Protein AF-A0A9Q1F649-F1 (afdb_monomer_lite)

pLDDT: mean 71.2, std 25.04, range [30.16, 98.31]

Radius of gyration: 29.95 Å; chains: 1; bounding box: 72×68×84 Å

Sequence (245 aa):
MPKLLTPGSVQMKHFTERDKLRLLYTLAVNQHPLLLQMFPGTEGWPFPKYYGSCGRMMVWASTRPIRNAYGSTLETRADIAYQLLHITQGLSSNSLRFLLYYTRVTEDMFATYEDGKLFIVDASTIGIIDQLEGVPPEPKREERRDVFSCLSTSCDCPPPCSYVRPSQSFALLCRDLLPKLLTPQGRAGGTSPRRRGPAARGLRRPGADGRERRGRSPPSDGPAETAAAVQPTVRIPLPRMQVWR

Structure (mmCIF, N/CA/C/O backbone):
data_AF-A0A9Q1F649-F1
#
_entry.id   AF-A0A9Q1F649-F1
#
loop_
_atom_site.group_PDB
_atom_site.id
_atom_site.type_symbol
_atom_site.label_atom_id
_atom_site.label_alt_id
_atom_site.label_comp_id
_atom_site.label_asym_id
_atom_site.label_entity_id
_atom_site.label_seq_id
_atom_site.pdbx_PDB_ins_code
_atom_site.Cartn_x
_atom_site.Cartn_y
_atom_site.Cartn_z
_atom_site.occupancy
_atom_site.B_iso_or_equiv
_atom_site.auth_seq_id
_atom_site.auth_comp_id
_atom_site.auth_asym_id
_atom_site.auth_atom_id
_atom_site.pdbx_PDB_model_num
ATOM 1 N N . MET A 1 1 ? 34.143 3.884 -25.242 1.00 33.97 1 MET A N 1
ATOM 2 C CA . MET A 1 1 ? 33.186 4.276 -24.184 1.00 33.97 1 MET A CA 1
ATOM 3 C C . MET A 1 1 ? 32.265 3.091 -23.909 1.00 33.97 1 MET A C 1
ATOM 5 O O . MET A 1 1 ? 31.406 2.823 -24.745 1.00 33.97 1 MET A O 1
ATOM 9 N N . PRO A 1 2 ? 32.469 2.312 -22.835 1.00 33.22 2 PRO A N 1
ATOM 10 C CA . PRO A 1 2 ? 31.531 1.255 -22.480 1.00 33.22 2 PRO A CA 1
ATOM 11 C C . PRO A 1 2 ? 30.249 1.898 -21.941 1.00 33.22 2 PRO A C 1
ATOM 13 O O . PRO A 1 2 ? 30.301 2.787 -21.095 1.00 33.22 2 PRO A O 1
ATOM 16 N N . LYS A 1 3 ? 29.097 1.488 -22.481 1.00 37.38 3 LYS A N 1
ATOM 17 C CA . LYS A 1 3 ? 27.783 1.894 -21.972 1.00 37.38 3 LYS A CA 1
ATOM 18 C C . LYS A 1 3 ? 27.678 1.391 -20.533 1.00 37.38 3 LYS A C 1
ATOM 20 O O . LYS A 1 3 ? 27.844 0.194 -20.311 1.00 37.38 3 LYS A O 1
ATOM 25 N N . LEU A 1 4 ? 27.424 2.290 -19.583 1.00 37.22 4 LEU A N 1
ATOM 26 C CA . LEU A 1 4 ? 27.037 1.919 -18.225 1.00 37.22 4 LEU A CA 1
ATOM 27 C C . LEU A 1 4 ? 25.738 1.110 -18.349 1.00 37.22 4 LEU A C 1
ATOM 29 O O . LEU A 1 4 ? 24.684 1.668 -18.652 1.00 37.22 4 LEU A O 1
ATOM 33 N N . LEU A 1 5 ? 25.820 -0.214 -18.228 1.00 37.59 5 LEU A N 1
ATOM 34 C CA . LEU A 1 5 ? 24.626 -1.028 -18.066 1.00 37.59 5 LEU A CA 1
ATOM 35 C C . LEU A 1 5 ? 24.173 -0.844 -16.622 1.00 37.59 5 LEU A C 1
ATOM 37 O O . LEU A 1 5 ? 24.784 -1.398 -15.714 1.00 37.59 5 LEU A O 1
ATOM 41 N N . THR A 1 6 ? 23.112 -0.068 -16.418 1.00 38.84 6 THR A N 1
ATOM 42 C CA . THR A 1 6 ? 22.375 -0.080 -15.150 1.00 38.84 6 THR A CA 1
ATOM 43 C C . THR A 1 6 ? 21.895 -1.511 -14.876 1.00 38.84 6 THR A C 1
ATOM 45 O O . THR A 1 6 ? 21.538 -2.208 -15.836 1.00 38.84 6 THR A O 1
ATOM 48 N N . PRO A 1 7 ? 21.858 -1.996 -13.625 1.00 43.72 7 PRO A N 1
ATOM 49 C CA . PRO A 1 7 ? 21.445 -3.370 -13.318 1.00 43.72 7 PRO A CA 1
ATOM 50 C C . PRO A 1 7 ? 20.077 -3.746 -13.909 1.00 43.72 7 PRO A C 1
ATOM 52 O O . PRO A 1 7 ? 19.904 -4.855 -14.420 1.00 43.72 7 PRO A O 1
ATOM 55 N N . GLY A 1 8 ? 19.151 -2.781 -13.987 1.00 50.31 8 GLY A N 1
ATOM 56 C CA . GLY A 1 8 ? 17.869 -2.947 -14.681 1.00 50.31 8 GLY A CA 1
ATOM 57 C C . GLY A 1 8 ? 18.010 -3.259 -16.180 1.00 50.31 8 GLY A C 1
ATOM 58 O O . GLY A 1 8 ? 17.304 -4.115 -16.710 1.00 50.31 8 GLY A O 1
ATOM 59 N N . SER A 1 9 ? 18.985 -2.658 -16.872 1.00 48.62 9 SER A N 1
ATOM 60 C CA . SER A 1 9 ? 19.258 -2.928 -18.294 1.00 48.62 9 SER A CA 1
ATOM 61 C C . SER A 1 9 ? 19.856 -4.319 -18.553 1.00 48.62 9 SER A C 1
ATOM 63 O O . SER A 1 9 ? 19.733 -4.841 -19.662 1.00 48.62 9 SER A O 1
ATOM 65 N N . VAL A 1 10 ? 20.484 -4.942 -17.547 1.00 50.38 10 VAL A N 1
ATOM 66 C CA . VAL A 1 10 ? 20.983 -6.326 -17.626 1.00 50.38 10 VAL A CA 1
ATOM 67 C C . VAL A 1 10 ? 19.828 -7.317 -17.470 1.00 50.38 10 VAL A C 1
ATOM 69 O O . VAL A 1 10 ? 19.746 -8.261 -18.254 1.00 50.38 10 VAL A O 1
ATOM 72 N N . GLN A 1 11 ? 18.896 -7.069 -16.543 1.00 54.47 11 GLN A N 1
ATOM 73 C CA . GLN A 1 11 ? 17.710 -7.915 -16.342 1.00 54.47 11 GLN A CA 1
ATOM 74 C C . GLN A 1 11 ? 16.711 -7.845 -17.510 1.00 54.47 11 GLN A C 1
ATOM 76 O O . GLN A 1 11 ? 16.120 -8.861 -17.876 1.00 54.47 11 GLN A O 1
ATOM 81 N N . MET A 1 12 ? 16.575 -6.690 -18.172 1.00 59.97 12 MET A N 1
ATOM 82 C CA . MET A 1 12 ? 15.679 -6.536 -19.330 1.00 59.97 12 MET A CA 1
ATOM 83 C C . MET A 1 12 ? 16.142 -7.279 -20.598 1.00 59.97 12 MET A C 1
ATOM 85 O O . MET A 1 12 ? 15.375 -7.370 -21.558 1.00 59.97 12 MET A O 1
ATOM 89 N N . LYS A 1 13 ? 17.366 -7.830 -20.638 1.00 62.44 13 LYS A N 1
ATOM 90 C CA . LYS A 1 13 ? 17.875 -8.579 -21.807 1.00 62.44 13 LYS A CA 1
ATOM 91 C C . LYS A 1 13 ? 17.115 -9.877 -22.071 1.00 62.44 13 LYS A C 1
ATOM 93 O O . LYS A 1 13 ? 17.082 -10.329 -23.210 1.00 62.44 13 LYS A O 1
ATOM 98 N N . HIS A 1 14 ? 16.510 -10.456 -21.036 1.00 73.94 14 HIS A N 1
ATOM 99 C CA . HIS A 1 14 ? 15.748 -11.703 -21.135 1.00 73.94 14 HIS A CA 1
ATOM 100 C C . HIS A 1 14 ? 14.270 -11.486 -21.489 1.00 73.94 14 HIS A C 1
ATOM 102 O O . HIS A 1 14 ? 13.548 -12.453 -21.708 1.00 73.94 14 HIS A O 1
ATOM 108 N N . PHE A 1 15 ? 13.814 -10.233 -21.561 1.00 79.81 15 PHE A N 1
ATOM 109 C CA . PHE A 1 15 ? 12.428 -9.910 -21.880 1.00 79.81 15 PHE A CA 1
ATOM 110 C C . PHE A 1 15 ? 12.228 -9.908 -23.393 1.00 79.81 15 PHE A C 1
ATOM 112 O O . PHE A 1 15 ? 12.968 -9.245 -24.128 1.00 79.81 15 PHE A O 1
ATOM 119 N N . THR A 1 16 ? 11.180 -10.586 -23.865 1.00 88.50 16 THR A N 1
ATOM 120 C CA . THR A 1 16 ? 10.732 -10.399 -25.249 1.00 88.50 16 THR A CA 1
ATOM 121 C C . THR A 1 16 ? 10.183 -8.980 -25.427 1.00 88.50 16 THR A C 1
ATOM 123 O O . THR A 1 16 ? 9.787 -8.333 -24.457 1.00 88.50 16 THR A O 1
ATOM 126 N N . GLU A 1 17 ? 10.092 -8.477 -26.662 1.00 86.31 17 GLU A N 1
ATOM 127 C CA . GLU A 1 17 ? 9.465 -7.167 -26.920 1.00 86.31 17 GLU A CA 1
ATOM 128 C C . GLU A 1 17 ? 8.030 -7.090 -26.376 1.00 86.31 17 GLU A C 1
ATOM 130 O O . GLU A 1 17 ? 7.602 -6.060 -25.859 1.00 86.31 17 GLU A O 1
ATOM 135 N N . ARG A 1 18 ? 7.299 -8.212 -26.397 1.00 86.75 18 ARG A N 1
ATOM 136 C CA . ARG A 1 18 ? 5.967 -8.300 -25.784 1.00 86.75 18 ARG A CA 1
ATOM 137 C C . ARG A 1 18 ? 6.022 -8.131 -24.269 1.00 86.75 18 ARG A C 1
ATOM 139 O O . ARG A 1 18 ? 5.145 -7.479 -23.714 1.00 86.75 18 ARG A O 1
ATOM 146 N N . ASP A 1 19 ? 7.027 -8.688 -23.603 1.00 86.12 19 ASP A N 1
ATOM 147 C CA . ASP A 1 19 ? 7.172 -8.573 -22.148 1.00 86.12 19 ASP A CA 1
ATOM 148 C C . ASP A 1 19 ? 7.604 -7.166 -21.743 1.00 86.12 19 ASP A C 1
ATOM 150 O O . ASP A 1 19 ? 7.086 -6.628 -20.766 1.00 86.12 19 ASP A O 1
ATOM 154 N N . LYS A 1 20 ? 8.468 -6.524 -22.539 1.00 85.94 20 LYS A N 1
ATOM 155 C CA . LYS A 1 20 ? 8.812 -5.106 -22.361 1.00 85.94 20 LYS A CA 1
ATOM 156 C C . LYS A 1 20 ? 7.573 -4.225 -22.494 1.00 85.94 20 LYS A C 1
ATOM 158 O O . LYS A 1 20 ? 7.313 -3.418 -21.612 1.00 85.94 20 LYS A O 1
ATOM 163 N N . LEU A 1 21 ? 6.772 -4.411 -23.546 1.00 86.00 21 LEU A N 1
ATOM 164 C CA . LEU A 1 21 ? 5.532 -3.650 -23.738 1.00 86.00 21 LEU A CA 1
ATOM 165 C C . LEU A 1 21 ? 4.525 -3.879 -22.607 1.00 86.00 21 LEU A C 1
ATOM 167 O O . LEU A 1 21 ? 3.898 -2.925 -22.156 1.00 86.00 21 LEU A O 1
ATOM 171 N N . ARG A 1 22 ? 4.391 -5.118 -22.119 1.00 84.31 22 ARG A N 1
ATOM 172 C CA . ARG A 1 22 ? 3.547 -5.428 -20.955 1.00 84.31 22 ARG A CA 1
ATOM 173 C C . ARG A 1 22 ? 4.034 -4.707 -19.705 1.00 84.31 22 ARG A C 1
ATOM 175 O O . ARG A 1 22 ? 3.226 -4.070 -19.045 1.00 84.31 22 ARG A O 1
ATOM 182 N N . LEU A 1 23 ? 5.335 -4.761 -19.420 1.00 85.44 23 LEU A N 1
ATOM 183 C CA . LEU A 1 23 ? 5.931 -4.077 -18.275 1.00 85.44 23 LEU A CA 1
ATOM 184 C C . LEU A 1 23 ? 5.718 -2.559 -18.354 1.00 85.44 23 LEU A C 1
ATOM 186 O O . LEU A 1 23 ? 5.250 -1.961 -17.390 1.00 85.44 23 LEU A O 1
ATOM 190 N N . LEU A 1 24 ? 6.004 -1.948 -19.508 1.00 84.31 24 LEU A N 1
ATOM 191 C CA . LEU A 1 24 ? 5.813 -0.512 -19.737 1.00 84.31 24 LEU A CA 1
ATOM 192 C C . LEU A 1 24 ? 4.342 -0.108 -19.593 1.00 84.31 24 LEU A C 1
ATOM 194 O O . LEU A 1 24 ? 4.044 0.897 -18.954 1.00 84.31 24 LEU A O 1
ATOM 198 N N . TYR A 1 25 ? 3.421 -0.904 -20.141 1.00 84.50 25 TYR A N 1
ATOM 199 C CA . TYR A 1 25 ? 1.985 -0.681 -19.986 1.00 84.50 25 TYR A CA 1
ATOM 200 C C . TYR A 1 25 ? 1.556 -0.759 -18.519 1.00 84.50 25 TYR A C 1
ATOM 202 O O . TYR A 1 25 ? 0.832 0.113 -18.045 1.00 84.50 25 TYR A O 1
ATOM 210 N N . THR A 1 26 ? 2.017 -1.773 -17.781 1.00 84.88 26 THR A N 1
ATOM 211 C CA . THR A 1 26 ? 1.718 -1.900 -16.353 1.00 84.88 26 THR A CA 1
ATOM 212 C C . THR A 1 26 ? 2.260 -0.704 -15.573 1.00 84.88 26 THR A C 1
ATOM 214 O O . THR A 1 26 ? 1.505 -0.105 -14.819 1.00 84.88 26 THR A O 1
ATOM 217 N N . LEU A 1 27 ? 3.510 -0.290 -15.807 1.00 83.44 27 LEU A N 1
ATOM 218 C CA . LEU A 1 27 ? 4.094 0.901 -15.175 1.00 83.44 27 LEU A CA 1
ATOM 219 C C . LEU A 1 27 ? 3.297 2.179 -15.476 1.00 83.44 27 LEU A C 1
ATOM 221 O O . LEU A 1 27 ? 3.089 2.989 -14.579 1.00 83.44 27 LEU A O 1
ATOM 225 N N . ALA A 1 28 ? 2.832 2.342 -16.716 1.00 80.69 28 ALA A N 1
ATOM 226 C CA . ALA A 1 28 ? 2.060 3.507 -17.141 1.00 80.69 28 ALA A CA 1
ATOM 227 C C . ALA A 1 28 ? 0.651 3.560 -16.529 1.00 80.69 28 ALA A C 1
ATOM 229 O O . ALA A 1 28 ? 0.146 4.639 -16.227 1.00 80.69 28 ALA A O 1
ATOM 230 N N . VAL A 1 29 ? 0.000 2.403 -16.374 1.00 82.00 29 VAL A N 1
ATOM 231 C CA . VAL A 1 29 ? -1.405 2.328 -15.950 1.00 82.00 29 VAL A CA 1
ATOM 232 C C . VAL A 1 29 ? -1.547 2.165 -14.442 1.00 82.00 29 VAL A C 1
ATOM 234 O O . VAL A 1 29 ? -2.362 2.851 -13.831 1.00 82.00 29 VAL A O 1
ATOM 237 N N . ASN A 1 30 ? -0.810 1.229 -13.841 1.00 82.75 30 ASN A N 1
ATOM 238 C CA . ASN A 1 30 ? -0.821 0.993 -12.403 1.00 82.75 30 ASN A CA 1
ATOM 239 C C . ASN A 1 30 ? 0.402 0.164 -11.977 1.00 82.75 30 ASN A C 1
ATOM 241 O O . ASN A 1 30 ? 0.505 -1.022 -12.296 1.00 82.75 30 ASN A O 1
ATOM 245 N N . GLN A 1 31 ? 1.289 0.765 -11.186 1.00 87.44 31 GLN A N 1
ATOM 246 C CA . GLN A 1 31 ? 2.488 0.106 -10.658 1.00 87.44 31 GLN A CA 1
ATOM 247 C C . GLN A 1 31 ? 2.224 -0.902 -9.523 1.00 87.44 31 GLN A C 1
ATOM 249 O O . GLN A 1 31 ? 3.084 -1.728 -9.218 1.00 87.44 31 GLN A O 1
ATOM 254 N N . HIS A 1 32 ? 1.041 -0.877 -8.903 1.00 91.38 32 HIS A N 1
ATOM 255 C CA . HIS A 1 32 ? 0.680 -1.741 -7.776 1.00 91.38 32 HIS A CA 1
ATOM 256 C C . HIS A 1 32 ? 0.962 -3.248 -7.991 1.00 91.38 32 HIS A C 1
ATOM 258 O O . HIS A 1 32 ? 1.618 -3.841 -7.131 1.00 91.38 32 HIS A O 1
ATOM 264 N N . PRO A 1 33 ? 0.557 -3.895 -9.107 1.00 91.38 33 PRO A N 1
ATOM 265 C CA . PRO A 1 33 ? 0.874 -5.305 -9.347 1.00 91.38 33 PRO A CA 1
ATOM 266 C C . PRO A 1 33 ? 2.378 -5.603 -9.417 1.00 91.38 33 PRO A C 1
ATOM 268 O O . PRO A 1 33 ? 2.775 -6.704 -9.048 1.00 91.38 33 PRO A O 1
ATOM 271 N N . LEU A 1 34 ? 3.217 -4.656 -9.852 1.00 90.81 34 LEU A N 1
ATOM 272 C CA . LEU A 1 34 ? 4.671 -4.852 -9.890 1.00 90.81 34 LEU A CA 1
ATOM 273 C C . LEU A 1 34 ? 5.262 -4.831 -8.482 1.00 90.81 34 LEU A C 1
ATOM 275 O O . LEU A 1 34 ? 6.074 -5.690 -8.151 1.00 90.81 34 LEU A O 1
ATOM 279 N N . LEU A 1 35 ? 4.795 -3.920 -7.626 1.00 92.31 35 LEU A N 1
ATOM 280 C CA . LEU A 1 35 ? 5.228 -3.865 -6.228 1.00 92.31 35 LEU A CA 1
ATOM 281 C C . LEU A 1 35 ? 4.901 -5.152 -5.475 1.00 92.31 35 LEU A C 1
ATOM 283 O O . LEU A 1 35 ? 5.756 -5.684 -4.776 1.00 92.31 35 LEU A O 1
ATOM 287 N N . LEU A 1 36 ? 3.698 -5.691 -5.668 1.00 93.69 36 LEU A N 1
ATOM 288 C CA . LEU A 1 36 ? 3.281 -6.941 -5.029 1.00 93.69 36 LEU A CA 1
ATOM 289 C C . LEU A 1 36 ? 4.077 -8.164 -5.513 1.00 93.69 36 LEU A C 1
ATOM 291 O O . LEU A 1 36 ? 4.173 -9.148 -4.783 1.00 93.69 36 LEU A O 1
ATOM 295 N N . GLN A 1 37 ? 4.632 -8.115 -6.728 1.00 91.81 37 GLN A N 1
ATOM 296 C CA . GLN A 1 37 ? 5.507 -9.161 -7.263 1.00 91.81 37 GLN A CA 1
ATOM 297 C C . GLN A 1 37 ? 6.957 -9.011 -6.783 1.00 91.81 37 GLN A C 1
ATOM 299 O O . GLN A 1 37 ? 7.590 -10.012 -6.464 1.00 91.81 37 GLN A O 1
ATOM 304 N N . MET A 1 38 ? 7.479 -7.783 -6.734 1.00 90.88 38 MET A N 1
ATOM 305 C CA . MET A 1 38 ? 8.856 -7.495 -6.311 1.00 90.88 38 MET A CA 1
ATOM 306 C C . MET A 1 38 ? 9.056 -7.625 -4.798 1.00 90.88 38 MET A C 1
ATOM 308 O O . MET A 1 38 ? 10.140 -7.985 -4.350 1.00 90.88 38 MET A O 1
ATOM 312 N N . PHE A 1 39 ? 8.014 -7.326 -4.022 1.00 94.31 39 PHE A N 1
ATOM 313 C CA . PHE A 1 39 ? 8.019 -7.332 -2.562 1.00 94.31 39 PHE A CA 1
ATOM 314 C C . PHE A 1 39 ? 6.906 -8.256 -2.059 1.00 94.31 39 PHE A C 1
ATOM 316 O O . PHE A 1 39 ? 5.868 -7.795 -1.578 1.00 94.31 39 PHE A O 1
ATOM 323 N N . PRO A 1 40 ? 7.049 -9.578 -2.221 1.00 93.75 40 PRO A N 1
ATOM 324 C CA . PRO A 1 40 ? 5.957 -10.495 -1.951 1.00 93.75 40 PRO A CA 1
ATOM 325 C C . PRO A 1 40 ? 5.688 -10.607 -0.447 1.00 93.75 40 PRO A C 1
ATOM 327 O O . PRO A 1 40 ? 6.595 -10.775 0.369 1.00 93.75 40 PRO A O 1
ATOM 330 N N . GLY A 1 41 ? 4.408 -10.600 -0.065 1.00 90.81 41 GLY A N 1
ATOM 331 C CA . GLY A 1 41 ? 4.014 -10.749 1.341 1.00 90.81 41 GLY A CA 1
ATOM 332 C C . GLY A 1 41 ? 4.445 -12.079 1.977 1.00 90.81 41 GLY A C 1
ATOM 333 O O . GLY A 1 41 ? 4.609 -12.167 3.191 1.00 90.81 41 GLY A O 1
ATOM 334 N N . THR A 1 42 ? 4.693 -13.112 1.164 1.00 90.38 42 THR A N 1
ATOM 335 C CA . THR A 1 42 ? 5.251 -14.400 1.614 1.00 90.38 42 THR A CA 1
ATOM 336 C C . THR A 1 42 ? 6.690 -14.295 2.118 1.00 90.38 42 THR A C 1
ATOM 338 O O . THR A 1 42 ? 7.120 -15.165 2.867 1.00 90.38 42 THR A O 1
ATOM 341 N N . GLU A 1 43 ? 7.413 -13.235 1.752 1.00 91.75 43 GLU A N 1
ATOM 342 C CA . GLU A 1 43 ? 8.774 -12.937 2.221 1.00 91.75 43 GLU A CA 1
ATOM 343 C C . GLU A 1 43 ? 8.781 -11.914 3.371 1.00 91.75 43 GLU A C 1
ATOM 345 O O . GLU A 1 43 ? 9.819 -11.364 3.725 1.00 91.75 43 GLU A O 1
ATOM 350 N N . GLY A 1 44 ? 7.617 -11.655 3.976 1.00 91.69 44 GLY A N 1
ATOM 351 C CA . GLY A 1 44 ? 7.487 -10.777 5.141 1.00 91.69 44 GLY A CA 1
ATOM 352 C C . GLY A 1 44 ? 7.177 -9.317 4.814 1.00 91.69 44 GLY A C 1
ATOM 353 O O . GLY A 1 44 ? 7.028 -8.518 5.738 1.00 91.69 44 GLY A O 1
ATOM 354 N N . TRP A 1 45 ? 7.017 -8.959 3.538 1.00 96.25 45 TRP A N 1
ATOM 355 C CA . TRP A 1 45 ? 6.578 -7.618 3.155 1.00 96.25 45 TRP A CA 1
ATOM 356 C C . TRP A 1 45 ? 5.114 -7.354 3.554 1.00 96.25 45 TRP A C 1
ATOM 358 O O . TRP A 1 45 ? 4.293 -8.275 3.569 1.00 96.25 45 TRP A O 1
ATOM 368 N N . PRO A 1 46 ? 4.736 -6.100 3.859 1.00 96.69 46 PRO A N 1
ATOM 369 C CA . PRO A 1 46 ? 3.413 -5.745 4.377 1.00 96.69 46 PRO A CA 1
ATOM 370 C C . PRO A 1 46 ? 2.342 -5.651 3.275 1.00 96.69 46 PRO A C 1
ATOM 372 O O . PRO A 1 46 ? 1.470 -4.786 3.324 1.00 96.69 46 PRO A O 1
ATOM 375 N N . PHE A 1 47 ? 2.385 -6.542 2.285 1.00 97.00 47 PHE A N 1
ATOM 376 C CA . PHE A 1 47 ? 1.430 -6.608 1.178 1.00 97.00 47 PHE A CA 1
ATOM 377 C C . PHE A 1 47 ? 0.597 -7.895 1.248 1.00 97.00 47 PHE A C 1
ATOM 379 O O . PHE A 1 47 ? 1.076 -8.920 1.748 1.00 97.00 47 PHE A O 1
ATOM 386 N N . PRO A 1 48 ? -0.655 -7.885 0.759 1.00 96.00 48 PRO A N 1
ATOM 387 C CA . PRO A 1 48 ? -1.462 -9.090 0.703 1.00 96.00 48 PRO A CA 1
ATOM 388 C C . PRO A 1 48 ? -0.860 -10.115 -0.262 1.00 96.00 48 PRO A C 1
ATOM 390 O O . PRO A 1 48 ? -0.113 -9.778 -1.183 1.00 96.00 48 PRO A O 1
ATOM 393 N N . LYS A 1 49 ? -1.227 -11.391 -0.090 1.00 94.62 49 LYS A N 1
ATOM 394 C CA . LYS A 1 49 ? -0.788 -12.445 -1.009 1.00 94.62 49 LYS A CA 1
ATOM 395 C C . LYS A 1 49 ? -1.351 -12.169 -2.402 1.00 94.62 49 LYS A C 1
ATOM 397 O O . LYS A 1 49 ? -2.567 -12.191 -2.593 1.00 94.62 49 LYS A O 1
ATOM 402 N N . TYR A 1 50 ? -0.463 -11.931 -3.357 1.00 93.81 50 TYR A N 1
ATOM 403 C CA . TYR A 1 50 ? -0.804 -11.675 -4.748 1.00 93.81 50 TYR A CA 1
ATOM 404 C C . TYR A 1 50 ? -0.948 -12.986 -5.525 1.00 93.81 50 TYR A C 1
ATOM 406 O O . TYR A 1 50 ? -0.086 -13.860 -5.436 1.00 93.81 50 TYR A O 1
ATOM 414 N N . TYR A 1 51 ? -2.041 -13.132 -6.275 1.00 94.19 51 TYR A N 1
ATOM 415 C CA . TYR A 1 51 ? -2.328 -14.338 -7.061 1.00 94.19 51 TYR A CA 1
ATOM 416 C C . TYR A 1 51 ? -2.092 -14.150 -8.561 1.00 94.19 51 TYR A C 1
ATOM 418 O O . TYR A 1 51 ? -1.929 -15.137 -9.273 1.00 94.19 51 TYR A O 1
ATOM 426 N N . GLY A 1 52 ? -2.069 -12.908 -9.050 1.00 90.94 52 GLY A N 1
ATOM 427 C CA . GLY A 1 52 ? -1.801 -12.611 -10.455 1.00 90.94 52 GLY A CA 1
ATOM 428 C C . GLY A 1 52 ? -2.621 -11.449 -11.006 1.00 90.94 52 GLY A C 1
ATOM 429 O O . GLY A 1 52 ? -3.418 -10.816 -10.307 1.00 90.94 52 GLY A O 1
ATOM 430 N N . SER A 1 53 ? -2.418 -11.175 -12.294 1.00 88.50 53 SER A N 1
ATOM 431 C CA . SER A 1 53 ? -3.164 -10.172 -13.055 1.00 88.50 53 SER A CA 1
ATOM 432 C C . SER A 1 53 ? -3.426 -10.615 -14.490 1.00 88.50 53 SER A C 1
ATOM 434 O O . SER A 1 53 ? -2.705 -11.433 -15.059 1.00 88.50 53 SER A O 1
ATOM 436 N N . CYS A 1 54 ? -4.479 -10.049 -15.074 1.00 85.62 54 CYS A N 1
ATOM 437 C CA . CYS A 1 54 ? -4.819 -10.152 -16.484 1.00 85.62 54 CYS A CA 1
ATOM 438 C C . CYS A 1 54 ? -5.203 -8.755 -16.991 1.00 85.62 54 CYS A C 1
ATOM 440 O O . CYS A 1 54 ? -6.260 -8.216 -16.651 1.00 85.62 54 CYS A O 1
ATOM 442 N N . GLY A 1 55 ? -4.321 -8.134 -17.778 1.00 82.69 55 GLY A N 1
ATOM 443 C CA . GLY A 1 55 ? -4.493 -6.743 -18.200 1.00 82.69 55 GLY A CA 1
ATOM 444 C C . GLY A 1 55 ? -4.543 -5.798 -16.995 1.00 82.69 55 GLY A C 1
ATOM 445 O O . GLY A 1 55 ? -3.585 -5.717 -16.236 1.00 82.69 55 GLY A O 1
ATOM 446 N N . ARG A 1 56 ? -5.670 -5.097 -16.818 1.00 83.50 56 ARG A N 1
ATOM 447 C CA . ARG A 1 56 ? -5.914 -4.187 -15.678 1.00 83.50 56 ARG A CA 1
ATOM 448 C C . ARG A 1 56 ? -6.561 -4.869 -14.471 1.00 83.50 56 ARG A C 1
ATOM 450 O O . ARG A 1 56 ? -6.697 -4.256 -13.419 1.00 83.50 56 ARG A O 1
ATOM 457 N N . MET A 1 57 ? -6.995 -6.117 -14.626 1.00 88.38 57 MET A N 1
ATOM 458 C CA . MET A 1 57 ? -7.579 -6.885 -13.537 1.00 88.38 57 MET A CA 1
ATOM 459 C C . MET A 1 57 ? -6.468 -7.548 -12.736 1.00 88.38 57 MET A C 1
ATOM 461 O O . MET A 1 57 ? -5.547 -8.129 -13.307 1.00 88.38 57 MET A O 1
ATOM 465 N N . MET A 1 58 ? -6.581 -7.522 -11.415 1.00 90.06 58 MET A N 1
ATOM 466 C CA . MET A 1 58 ? -5.646 -8.201 -10.532 1.00 90.06 58 MET A CA 1
ATOM 467 C C . MET A 1 58 ? -6.359 -8.843 -9.353 1.00 90.06 58 MET A C 1
ATOM 469 O O . MET A 1 58 ? -7.465 -8.443 -8.988 1.00 90.06 58 MET A O 1
ATOM 473 N N . VAL A 1 59 ? -5.734 -9.879 -8.800 1.00 93.31 59 VAL A N 1
ATOM 474 C CA . VAL A 1 59 ? -6.316 -10.716 -7.754 1.00 93.31 59 VAL A CA 1
ATOM 475 C C . VAL A 1 59 ? -5.307 -10.882 -6.627 1.00 93.31 59 VAL A C 1
ATOM 477 O O . VAL A 1 59 ? -4.151 -11.250 -6.845 1.00 93.31 59 VAL A O 1
ATOM 480 N N . TRP A 1 60 ? -5.764 -10.625 -5.408 1.00 94.75 60 TRP A N 1
ATOM 481 C CA . TRP A 1 60 ? -5.007 -10.805 -4.178 1.00 94.75 60 TRP A CA 1
ATOM 482 C C . TRP A 1 60 ? -5.924 -11.349 -3.078 1.00 94.75 60 TRP A C 1
ATOM 484 O O . TRP A 1 60 ? -7.135 -11.492 -3.267 1.00 94.75 60 TRP A O 1
ATOM 494 N N . ALA A 1 61 ? -5.341 -11.730 -1.947 1.00 94.75 61 ALA A N 1
ATOM 495 C CA . ALA A 1 61 ? -6.089 -12.239 -0.805 1.00 94.75 61 ALA A CA 1
ATOM 496 C C . ALA A 1 61 ? -7.105 -11.214 -0.273 1.00 94.75 61 ALA A C 1
ATOM 498 O O . ALA A 1 61 ? -6.831 -10.019 -0.213 1.00 94.75 61 ALA A O 1
ATOM 499 N N . SER A 1 62 ? -8.283 -11.704 0.119 1.00 94.12 62 SER A N 1
ATOM 500 C CA . SER A 1 62 ? -9.385 -10.871 0.610 1.00 94.12 62 SER A CA 1
ATOM 501 C C . SER A 1 62 ? -9.020 -10.166 1.915 1.00 94.12 62 SER A C 1
ATOM 503 O O . SER A 1 62 ? -8.495 -10.799 2.826 1.00 94.12 62 SER A O 1
ATOM 505 N N . THR A 1 63 ? -9.373 -8.888 2.035 1.00 95.75 63 THR A N 1
ATOM 506 C CA . THR A 1 63 ? -9.103 -8.044 3.209 1.00 95.75 63 THR A CA 1
ATOM 507 C C . THR A 1 63 ? -10.323 -7.195 3.585 1.00 95.75 63 THR A C 1
ATOM 509 O O . THR A 1 63 ? -11.321 -7.143 2.858 1.00 95.75 63 THR A O 1
ATOM 512 N N . ARG A 1 64 ? -10.256 -6.519 4.736 1.00 95.62 64 ARG A N 1
ATOM 513 C CA . ARG A 1 64 ? -11.256 -5.562 5.224 1.00 95.62 64 ARG A CA 1
ATOM 514 C C . ARG A 1 64 ? -10.634 -4.162 5.320 1.00 95.62 64 ARG A C 1
ATOM 516 O O . ARG A 1 64 ? -9.674 -4.000 6.067 1.00 95.62 64 ARG A O 1
ATOM 523 N N . PRO A 1 65 ? -11.151 -3.146 4.609 1.00 95.50 65 PRO A N 1
ATOM 524 C CA . PRO A 1 65 ? -10.590 -1.792 4.644 1.00 95.50 65 PRO A CA 1
ATOM 525 C C . PRO A 1 65 ? -10.533 -1.204 6.061 1.00 95.50 65 PRO A C 1
ATOM 527 O O . PRO A 1 65 ? -11.471 -1.402 6.841 1.00 95.50 65 PRO A O 1
ATOM 530 N N . ILE A 1 66 ? -9.494 -0.418 6.379 1.00 95.62 66 ILE A N 1
ATOM 531 C CA . ILE A 1 66 ? -9.317 0.135 7.741 1.00 95.62 66 ILE A CA 1
ATOM 532 C C . ILE A 1 66 ? -10.450 1.055 8.192 1.00 95.62 66 ILE A C 1
ATOM 534 O O . ILE A 1 66 ? -10.696 1.168 9.391 1.00 95.62 66 ILE A O 1
ATOM 538 N N . ARG A 1 67 ? -11.190 1.670 7.261 1.00 93.94 67 ARG A N 1
ATOM 539 C CA . ARG A 1 67 ? -12.368 2.494 7.580 1.00 93.94 67 ARG A CA 1
ATOM 540 C C . ARG A 1 67 ? -13.411 1.734 8.407 1.00 93.94 67 ARG A C 1
ATOM 542 O O . ARG A 1 67 ? -14.107 2.328 9.226 1.00 93.94 67 ARG A O 1
ATOM 549 N N . ASN A 1 68 ? -13.477 0.408 8.254 1.00 92.94 68 ASN A N 1
ATOM 550 C CA . ASN A 1 68 ? -14.376 -0.444 9.032 1.00 92.94 68 ASN A CA 1
ATOM 551 C C . ASN A 1 68 ? -14.004 -0.465 10.527 1.00 92.94 68 ASN A C 1
ATOM 553 O O . ASN A 1 68 ? -14.862 -0.737 11.362 1.00 92.94 68 ASN A O 1
ATOM 557 N N . ALA A 1 69 ? -12.749 -0.161 10.874 1.00 91.94 69 ALA A N 1
ATOM 558 C CA . ALA A 1 69 ? -12.267 -0.116 12.251 1.00 91.94 69 ALA A CA 1
ATOM 559 C C . ALA A 1 69 ? -12.467 1.252 12.928 1.00 91.94 69 ALA A C 1
ATOM 561 O O . ALA A 1 69 ? -12.283 1.373 14.133 1.00 91.94 69 ALA A O 1
ATOM 562 N N . TYR A 1 70 ? -12.887 2.308 12.225 1.00 92.50 70 TYR A N 1
ATOM 563 C CA . TYR A 1 70 ? -13.056 3.626 12.863 1.00 92.50 70 TYR A CA 1
ATOM 564 C C . TYR A 1 70 ? -14.154 3.659 13.933 1.00 92.50 70 TYR A C 1
ATOM 566 O O . TYR A 1 70 ? -14.086 4.467 14.862 1.00 92.50 70 TYR A O 1
ATOM 574 N N . GLY A 1 71 ? -15.137 2.762 13.828 1.00 91.25 71 GLY A N 1
ATOM 575 C CA . GLY A 1 71 ? -16.173 2.545 14.840 1.00 91.25 71 GLY A CA 1
ATOM 576 C C . GLY A 1 71 ? -15.840 1.464 15.876 1.00 91.25 71 GLY A C 1
ATOM 577 O O . GLY A 1 71 ? -16.694 1.160 16.706 1.00 91.25 71 GLY A O 1
ATOM 578 N N . SER A 1 72 ? -14.651 0.850 15.834 1.00 93.50 72 SER A N 1
ATOM 579 C CA . SER A 1 72 ? -14.275 -0.211 16.776 1.00 93.50 72 SER A CA 1
ATOM 580 C C . SER A 1 72 ? -13.788 0.344 18.121 1.00 93.50 72 SER A C 1
ATOM 582 O O . SER A 1 72 ? -13.643 1.557 18.324 1.00 93.50 72 SER A O 1
ATOM 584 N N . THR A 1 73 ? -13.498 -0.560 19.061 1.00 94.62 73 THR A N 1
ATOM 585 C CA . THR A 1 73 ? -12.930 -0.206 20.370 1.00 94.62 73 THR A CA 1
ATOM 586 C C . THR A 1 73 ? -11.628 0.587 20.212 1.00 94.62 73 THR A C 1
ATOM 588 O O . THR A 1 73 ? -10.934 0.490 19.196 1.00 94.62 73 THR A O 1
ATOM 591 N N . LEU A 1 74 ? -11.298 1.407 21.217 1.00 95.00 74 LEU A N 1
ATOM 592 C CA . LEU A 1 74 ? -10.046 2.172 21.219 1.00 95.00 74 LEU A CA 1
ATOM 593 C C . LEU A 1 74 ? -8.824 1.250 21.135 1.00 95.00 74 LEU A C 1
ATOM 595 O O . LEU A 1 74 ? -7.868 1.599 20.462 1.00 95.00 74 LEU A O 1
ATOM 599 N N . GLU A 1 75 ? -8.883 0.081 21.771 1.00 95.31 75 GLU A N 1
ATOM 600 C CA . GLU A 1 75 ? -7.826 -0.931 21.728 1.00 95.31 75 GLU A CA 1
ATOM 601 C C . GLU A 1 75 ? -7.531 -1.381 20.293 1.00 95.31 75 GLU A C 1
ATOM 603 O O . GLU A 1 75 ? -6.402 -1.244 19.836 1.00 95.31 75 GLU A O 1
ATOM 608 N N . THR A 1 76 ? -8.552 -1.792 19.532 1.00 95.75 76 THR A N 1
ATOM 609 C CA . THR A 1 76 ? -8.378 -2.183 18.124 1.00 95.75 76 THR A CA 1
ATOM 610 C C . THR A 1 76 ? -7.867 -1.024 17.265 1.00 95.75 76 THR A C 1
ATOM 612 O O . THR A 1 76 ? -7.005 -1.213 16.410 1.00 95.75 76 THR A O 1
ATOM 615 N N . ARG A 1 77 ? -8.364 0.201 17.489 1.00 96.62 77 ARG A N 1
ATOM 616 C CA . ARG A 1 77 ? -7.899 1.379 16.736 1.00 96.62 77 ARG A CA 1
ATOM 617 C C . ARG A 1 77 ? -6.448 1.739 17.058 1.00 96.62 77 ARG A C 1
ATOM 619 O O . ARG A 1 77 ? -5.707 2.123 16.154 1.00 96.62 77 ARG A O 1
ATOM 626 N N . ALA A 1 78 ? -6.052 1.619 18.323 1.00 96.88 78 ALA A N 1
ATOM 627 C CA . ALA A 1 78 ? -4.688 1.856 18.778 1.00 96.88 78 ALA A CA 1
ATOM 628 C C . ALA A 1 78 ? -3.725 0.787 18.247 1.00 96.88 78 ALA A C 1
ATOM 630 O O . ALA A 1 78 ? -2.626 1.133 17.821 1.00 96.88 78 ALA A O 1
ATOM 631 N N . ASP A 1 79 ? -4.158 -0.473 18.197 1.00 97.69 79 ASP A N 1
ATOM 632 C CA . ASP A 1 79 ? -3.390 -1.561 17.593 1.00 97.69 79 ASP A CA 1
ATOM 633 C C . ASP A 1 79 ? -3.146 -1.319 16.092 1.00 97.69 79 ASP A C 1
ATOM 635 O O . ASP A 1 79 ? -2.003 -1.331 15.639 1.00 97.69 79 ASP A O 1
ATOM 639 N N . ILE A 1 80 ? -4.181 -0.948 15.327 1.00 97.88 80 ILE A N 1
ATOM 640 C CA . ILE A 1 80 ? -4.024 -0.576 13.908 1.00 97.88 80 ILE A CA 1
ATOM 641 C C . ILE A 1 80 ? -3.070 0.616 13.746 1.00 97.88 80 ILE A C 1
ATOM 643 O O . ILE A 1 80 ? -2.217 0.610 12.857 1.00 97.88 80 ILE A O 1
ATOM 647 N N . ALA A 1 81 ? -3.185 1.641 14.597 1.00 97.88 81 ALA A N 1
ATOM 648 C CA . ALA A 1 81 ? -2.282 2.792 14.573 1.00 97.88 81 ALA A CA 1
ATOM 649 C C . ALA A 1 81 ? -0.824 2.389 14.852 1.00 97.88 81 ALA A C 1
ATOM 651 O O . ALA A 1 81 ? 0.090 2.880 14.186 1.00 97.88 81 ALA A O 1
ATOM 652 N N . TYR A 1 82 ? -0.604 1.470 15.792 1.00 98.31 82 TYR A N 1
ATOM 653 C CA . TYR A 1 82 ? 0.714 0.913 16.078 1.00 98.31 82 TYR A CA 1
ATOM 654 C C . TYR A 1 82 ? 1.272 0.138 14.877 1.00 98.31 82 TYR A C 1
ATOM 656 O O . TYR A 1 82 ? 2.401 0.394 14.449 1.00 98.31 82 TYR A O 1
ATOM 664 N N . GLN A 1 83 ? 0.465 -0.738 14.273 1.00 98.31 83 GLN A N 1
ATOM 665 C CA . GLN A 1 83 ? 0.857 -1.490 13.081 1.00 98.31 83 GLN A CA 1
ATOM 666 C C . GLN A 1 83 ? 1.187 -0.564 11.893 1.00 98.31 83 GLN A C 1
ATOM 668 O O . GLN A 1 83 ? 2.187 -0.795 11.214 1.00 98.31 83 GLN A O 1
ATOM 673 N N . LEU A 1 84 ? 0.427 0.521 11.673 1.00 98.12 84 LEU A N 1
ATOM 674 C CA . LEU A 1 84 ? 0.719 1.534 10.641 1.00 98.12 84 LEU A CA 1
ATOM 675 C C . LEU A 1 84 ? 2.119 2.140 10.808 1.00 98.12 84 LEU A C 1
ATOM 677 O O . LEU A 1 84 ? 2.874 2.261 9.837 1.00 98.12 84 LEU A O 1
ATOM 681 N N . LEU A 1 85 ? 2.464 2.526 12.038 1.00 97.81 85 LEU A N 1
ATOM 682 C CA . LEU A 1 85 ? 3.770 3.103 12.357 1.00 97.81 85 LEU A CA 1
ATOM 683 C C . LEU A 1 85 ? 4.890 2.075 12.170 1.00 97.81 85 LEU A C 1
ATOM 685 O O . LEU A 1 85 ? 5.927 2.400 11.592 1.00 97.81 85 LEU A O 1
ATOM 689 N N . HIS A 1 86 ? 4.662 0.833 12.598 1.00 97.69 86 HIS A N 1
ATOM 690 C CA . HIS A 1 86 ? 5.636 -0.247 12.465 1.00 97.69 86 HIS A CA 1
ATOM 691 C C . HIS A 1 86 ? 5.915 -0.605 10.998 1.00 97.69 86 HIS A C 1
ATOM 693 O O . HIS A 1 86 ? 7.074 -0.673 10.588 1.00 97.69 86 HIS A O 1
ATOM 699 N N . ILE A 1 87 ? 4.863 -0.746 10.185 1.00 97.88 87 ILE A N 1
ATOM 700 C CA . ILE A 1 87 ? 4.976 -0.964 8.737 1.00 97.88 87 ILE A CA 1
ATOM 701 C C . ILE A 1 87 ? 5.766 0.175 8.093 1.00 97.88 87 ILE A C 1
ATOM 703 O O . ILE A 1 87 ? 6.707 -0.069 7.345 1.00 97.88 87 ILE A O 1
ATOM 707 N N . THR A 1 88 ? 5.428 1.421 8.426 1.00 97.12 88 THR A N 1
ATOM 708 C CA . THR A 1 88 ? 6.090 2.602 7.853 1.00 97.12 88 THR A CA 1
ATOM 709 C C . THR A 1 88 ? 7.575 2.651 8.191 1.00 97.12 88 THR A C 1
ATOM 711 O O . THR A 1 88 ? 8.391 2.972 7.327 1.00 97.12 88 THR A O 1
ATOM 714 N N . GLN A 1 89 ? 7.943 2.265 9.414 1.00 96.00 89 GLN A N 1
ATOM 715 C CA . GLN A 1 89 ? 9.342 2.113 9.794 1.00 96.00 89 GLN A CA 1
ATOM 716 C C . GLN A 1 89 ? 10.039 1.036 8.948 1.00 96.00 89 GLN A C 1
ATOM 718 O O . GLN A 1 89 ? 11.107 1.307 8.397 1.00 96.00 89 GLN A O 1
ATOM 723 N N . GLY A 1 90 ? 9.431 -0.146 8.793 1.00 95.44 90 GLY A N 1
ATOM 724 C CA . GLY A 1 90 ? 9.988 -1.251 8.000 1.00 95.44 90 GLY A CA 1
ATOM 725 C C . GLY A 1 90 ? 10.153 -0.925 6.510 1.00 95.44 90 GLY A C 1
ATOM 726 O O . GLY A 1 90 ? 11.131 -1.334 5.886 1.00 95.44 90 GLY A O 1
ATOM 727 N N . LEU A 1 91 ? 9.257 -0.114 5.941 1.00 95.44 91 LEU A N 1
ATOM 728 C CA . LEU A 1 91 ? 9.402 0.386 4.570 1.00 95.44 91 LEU A CA 1
ATOM 729 C C . LEU A 1 91 ? 10.628 1.299 4.409 1.00 95.44 91 LEU A C 1
ATOM 731 O O . LEU A 1 91 ? 11.287 1.264 3.371 1.00 95.44 91 LEU A O 1
ATOM 735 N N . SER A 1 92 ? 10.962 2.083 5.438 1.00 92.31 92 SER A N 1
ATOM 736 C CA . SER A 1 92 ? 12.127 2.980 5.423 1.00 92.31 92 SER A CA 1
ATOM 737 C C . SER A 1 92 ? 13.454 2.309 5.787 1.00 92.31 92 SER A C 1
ATOM 739 O O . SER A 1 92 ? 14.517 2.802 5.410 1.00 92.31 92 SER A O 1
ATOM 741 N N . SER A 1 93 ? 13.400 1.207 6.537 1.00 91.12 93 SER A N 1
ATOM 742 C CA . SER A 1 93 ? 14.565 0.494 7.050 1.00 91.12 93 SER A CA 1
ATOM 743 C C . SER A 1 93 ? 14.347 -1.008 6.907 1.00 91.12 93 SER A C 1
ATOM 745 O O . SER A 1 93 ? 13.640 -1.630 7.697 1.00 91.12 93 SER A O 1
ATOM 747 N N . ASN A 1 94 ? 14.964 -1.584 5.877 1.00 91.81 94 ASN A N 1
ATOM 748 C CA . ASN A 1 94 ? 14.918 -3.012 5.578 1.00 91.81 94 ASN A CA 1
ATOM 749 C C . ASN A 1 94 ? 16.300 -3.539 5.175 1.00 91.81 94 ASN A C 1
ATOM 751 O O . ASN A 1 94 ? 17.219 -2.783 4.850 1.00 91.81 94 ASN A O 1
ATOM 755 N N . SER A 1 95 ? 16.438 -4.863 5.193 1.00 90.00 95 SER A N 1
ATOM 756 C CA . SER A 1 95 ? 17.681 -5.568 4.863 1.00 90.00 95 SER A CA 1
ATOM 757 C C . SER A 1 95 ? 18.117 -5.391 3.408 1.00 90.00 95 SER A C 1
ATOM 759 O O . SER A 1 95 ? 19.309 -5.487 3.126 1.00 90.00 95 SER A O 1
ATOM 761 N N . LEU A 1 96 ? 17.176 -5.102 2.502 1.00 88.88 96 LEU A N 1
ATOM 762 C CA . LEU A 1 96 ? 17.436 -4.928 1.073 1.00 88.88 96 LEU A CA 1
ATOM 763 C C . LEU A 1 96 ? 17.877 -3.507 0.700 1.00 88.88 96 LEU A C 1
ATOM 765 O O . LEU A 1 96 ? 18.152 -3.262 -0.468 1.00 88.88 96 LEU A O 1
ATOM 769 N N . ARG A 1 97 ? 17.978 -2.582 1.670 1.00 89.12 97 ARG A N 1
ATOM 770 C CA . ARG A 1 97 ? 18.443 -1.196 1.455 1.00 89.12 97 ARG A CA 1
ATOM 771 C C . ARG A 1 97 ? 17.604 -0.428 0.419 1.00 89.12 97 ARG A C 1
ATOM 773 O O . ARG A 1 97 ? 18.099 0.497 -0.219 1.00 89.12 97 ARG A O 1
ATOM 780 N N . PHE A 1 98 ? 16.322 -0.762 0.290 1.00 90.62 98 PHE A N 1
ATOM 781 C CA . PHE A 1 98 ? 15.365 0.078 -0.427 1.00 90.62 98 PHE A CA 1
ATOM 782 C C . PHE A 1 98 ? 14.694 1.046 0.547 1.00 90.62 98 PHE A C 1
ATOM 784 O O . PHE A 1 98 ? 14.301 0.654 1.641 1.00 90.62 98 PHE A O 1
ATOM 791 N N . LEU A 1 99 ? 14.501 2.299 0.151 1.00 91.19 99 LEU A N 1
ATOM 792 C CA . LEU A 1 99 ? 13.589 3.215 0.831 1.00 91.19 99 LEU A CA 1
ATOM 793 C C . LEU A 1 99 ? 12.248 3.184 0.110 1.00 91.19 99 LEU A C 1
ATOM 795 O O . LEU A 1 99 ? 12.112 3.749 -0.975 1.00 91.19 99 LEU A O 1
ATOM 799 N N . LEU A 1 100 ? 11.261 2.546 0.733 1.00 93.81 100 LEU A N 1
ATOM 800 C CA . LEU A 1 100 ? 9.873 2.614 0.301 1.00 93.81 100 LEU A CA 1
ATOM 801 C C . LEU A 1 100 ? 9.182 3.731 1.083 1.00 93.81 100 LEU A C 1
ATOM 803 O O . LEU A 1 100 ? 9.276 3.805 2.311 1.00 93.81 100 LEU A O 1
ATOM 807 N N . TYR A 1 101 ? 8.494 4.624 0.382 1.00 93.88 101 TYR A N 1
ATOM 808 C CA . TYR A 1 101 ? 7.861 5.785 1.004 1.00 93.88 101 TYR A CA 1
ATOM 809 C C . TYR A 1 101 ? 6.508 6.103 0.378 1.00 93.88 101 TYR A C 1
ATOM 811 O O . TYR A 1 101 ? 6.246 5.804 -0.785 1.00 93.88 101 TYR A O 1
ATOM 819 N N . TYR A 1 102 ? 5.639 6.748 1.152 1.00 94.12 102 TYR A N 1
ATOM 820 C CA . TYR A 1 102 ? 4.339 7.181 0.659 1.00 94.12 102 TYR A CA 1
ATOM 821 C C . TYR A 1 102 ? 4.472 8.525 -0.058 1.00 94.12 102 TYR A C 1
ATOM 823 O O . TYR A 1 102 ? 4.981 9.502 0.499 1.00 94.12 102 TYR A O 1
ATOM 831 N N . THR A 1 103 ? 3.976 8.599 -1.290 1.00 90.88 103 THR A N 1
ATOM 832 C CA . THR A 1 103 ? 3.754 9.881 -1.986 1.00 90.88 103 THR A CA 1
ATOM 833 C C . THR A 1 103 ? 2.408 10.491 -1.596 1.00 90.88 103 THR A C 1
ATOM 835 O O . THR A 1 103 ? 2.255 11.711 -1.553 1.00 90.88 103 THR A O 1
ATOM 838 N N . ARG A 1 104 ? 1.440 9.634 -1.259 1.00 91.19 104 ARG A N 1
ATOM 839 C CA . ARG A 1 104 ? 0.102 9.974 -0.778 1.00 91.19 104 ARG A CA 1
ATOM 840 C C . ARG A 1 104 ? -0.415 8.834 0.091 1.00 91.19 104 ARG A C 1
ATOM 842 O O . ARG A 1 104 ? -0.114 7.676 -0.185 1.00 91.19 104 ARG A O 1
ATOM 849 N N . VAL A 1 105 ? -1.210 9.179 1.097 1.00 94.88 105 VAL A N 1
ATOM 850 C CA . VAL A 1 105 ? -1.854 8.242 2.018 1.00 94.88 105 VAL A CA 1
ATOM 851 C C . VAL A 1 105 ? -3.365 8.451 1.952 1.00 94.88 105 VAL A C 1
ATOM 853 O O . VAL A 1 105 ? -3.843 9.582 2.037 1.00 94.88 105 VAL A O 1
ATOM 856 N N . THR A 1 106 ? -4.118 7.364 1.810 1.00 93.25 106 THR A N 1
ATOM 857 C CA . THR A 1 106 ? -5.587 7.349 1.854 1.00 93.25 106 THR A CA 1
ATOM 858 C C . THR A 1 106 ? -6.065 6.178 2.711 1.00 93.25 106 THR A C 1
ATOM 860 O O . THR A 1 106 ? -5.293 5.284 3.052 1.00 93.25 106 THR A O 1
ATOM 863 N N . GLU A 1 107 ? -7.338 6.180 3.102 1.00 92.06 107 GLU A N 1
ATOM 864 C CA . GLU A 1 107 ? -7.897 5.118 3.952 1.00 92.06 107 GLU A CA 1
ATOM 865 C C . GLU A 1 107 ? -7.987 3.777 3.225 1.00 92.06 107 GLU A C 1
ATOM 867 O O . GLU A 1 107 ? -7.781 2.732 3.831 1.00 92.06 107 GLU A O 1
ATOM 872 N N . ASP A 1 108 ? -8.250 3.803 1.920 1.00 92.12 108 ASP A N 1
ATOM 873 C CA . ASP A 1 108 ? -8.370 2.595 1.101 1.00 92.12 108 ASP A CA 1
ATOM 874 C C . ASP A 1 108 ? -7.012 1.936 0.817 1.00 92.12 108 ASP A C 1
ATOM 876 O O . ASP A 1 108 ? -6.962 0.800 0.354 1.00 92.12 108 ASP A O 1
ATOM 880 N N . MET A 1 109 ? -5.911 2.620 1.151 1.00 96.50 109 MET A N 1
ATOM 881 C CA . MET A 1 109 ? -4.558 2.091 1.024 1.00 96.50 109 MET A CA 1
ATOM 882 C C . MET A 1 109 ? -4.282 0.933 1.979 1.00 96.50 109 MET A C 1
ATOM 884 O O . MET A 1 109 ? -3.458 0.068 1.679 1.00 96.50 109 MET A O 1
ATOM 888 N N . PHE A 1 110 ? -4.970 0.898 3.120 1.00 98.00 110 PHE A N 1
ATOM 889 C CA . PHE A 1 110 ? -4.715 -0.068 4.176 1.00 98.00 110 PHE A CA 1
ATOM 890 C C . PHE A 1 110 ? -5.941 -0.930 4.447 1.00 98.00 110 PHE A C 1
ATOM 892 O O . PHE A 1 110 ? -7.091 -0.477 4.427 1.00 98.00 110 PHE A O 1
ATOM 899 N N . ALA A 1 111 ? -5.690 -2.189 4.773 1.00 97.44 111 ALA A N 1
ATOM 900 C CA . ALA A 1 111 ? -6.730 -3.125 5.157 1.00 97.44 111 ALA A CA 1
ATOM 901 C C . ALA A 1 111 ? -6.188 -4.159 6.139 1.00 97.44 111 ALA A C 1
ATOM 903 O O . ALA A 1 111 ? -4.986 -4.413 6.183 1.00 97.44 111 ALA A O 1
ATOM 904 N N . THR A 1 112 ? -7.078 -4.778 6.901 1.00 97.25 112 THR A N 1
ATOM 905 C CA . THR A 1 112 ? -6.741 -5.879 7.800 1.00 97.25 112 THR A CA 1
ATOM 906 C C . THR A 1 112 ? -7.225 -7.216 7.245 1.00 97.25 112 THR A C 1
ATOM 908 O O . THR A 1 112 ? -8.203 -7.279 6.491 1.00 97.25 112 THR A O 1
ATOM 911 N N . TYR A 1 113 ? -6.554 -8.303 7.617 1.00 95.62 113 TYR A N 1
ATOM 912 C CA . TYR A 1 113 ? -7.138 -9.643 7.526 1.00 95.62 113 TYR A CA 1
ATOM 913 C C . TYR A 1 113 ? -8.087 -9.908 8.705 1.00 95.62 113 TYR A C 1
ATOM 915 O O . TYR A 1 113 ? -8.274 -9.076 9.594 1.00 95.62 113 TYR A O 1
ATOM 923 N N . GLU A 1 114 ? -8.708 -11.087 8.692 1.00 92.00 114 GLU A N 1
ATOM 924 C CA . GLU A 1 114 ? -9.586 -11.574 9.764 1.00 92.00 114 GLU A CA 1
ATOM 925 C C . GLU A 1 114 ? -8.874 -11.682 11.123 1.00 92.00 114 GLU A C 1
ATOM 927 O O . GLU A 1 114 ? -9.509 -11.514 12.158 1.00 92.00 114 GLU A O 1
ATOM 932 N N . ASP A 1 115 ? -7.560 -11.914 11.122 1.00 93.38 115 ASP A N 1
ATOM 933 C CA . ASP A 1 115 ? -6.715 -11.986 12.321 1.00 93.38 115 ASP A CA 1
ATOM 934 C C . ASP A 1 115 ? -6.321 -10.604 12.883 1.00 93.38 115 ASP A C 1
ATOM 936 O O . ASP A 1 115 ? -5.605 -10.526 13.877 1.00 93.38 115 ASP A O 1
ATOM 940 N N . GLY A 1 116 ? -6.773 -9.510 12.259 1.00 94.06 116 GLY A N 1
ATOM 941 C CA . GLY A 1 116 ? -6.455 -8.141 12.670 1.00 94.06 116 GLY A CA 1
ATOM 942 C C . GLY A 1 116 ? -5.104 -7.621 12.171 1.00 94.06 116 GLY A C 1
ATOM 943 O O . GLY A 1 116 ? -4.776 -6.459 12.419 1.00 94.06 116 GLY A O 1
ATOM 944 N N . LYS A 1 117 ? -4.331 -8.422 11.426 1.00 96.75 117 LYS A N 1
ATOM 945 C CA . LYS A 1 117 ? -3.046 -7.981 10.879 1.00 96.75 117 LYS A CA 1
ATOM 946 C C . LYS A 1 117 ? -3.252 -7.006 9.721 1.00 96.75 117 LYS A C 1
ATOM 948 O O . LYS A 1 117 ? -4.034 -7.272 8.806 1.00 96.75 117 LYS A O 1
ATOM 953 N N . LEU A 1 118 ? -2.541 -5.885 9.768 1.00 97.62 118 LEU A N 1
ATOM 954 C CA . LEU A 1 118 ? -2.629 -4.780 8.822 1.00 97.62 118 LEU A CA 1
ATOM 955 C C . LEU A 1 118 ? -1.700 -4.975 7.616 1.00 97.62 118 LEU A C 1
ATOM 957 O O . LEU A 1 118 ? -0.554 -5.398 7.757 1.00 97.62 118 LEU A O 1
ATOM 961 N N . PHE A 1 119 ? -2.188 -4.606 6.433 1.00 97.69 119 PHE A N 1
ATOM 962 C CA . PHE A 1 119 ? -1.461 -4.655 5.166 1.00 97.69 119 PHE A CA 1
ATOM 963 C C . PHE A 1 119 ? -1.744 -3.419 4.317 1.00 97.69 119 PHE A C 1
ATOM 965 O O . PHE A 1 119 ? -2.789 -2.775 4.446 1.00 97.69 119 PHE A O 1
ATOM 972 N N . ILE A 1 120 ? -0.824 -3.139 3.401 1.00 97.88 120 ILE A N 1
ATOM 973 C CA . ILE A 1 120 ? -0.988 -2.173 2.321 1.00 97.88 120 ILE A CA 1
ATOM 974 C C . ILE A 1 120 ? -1.632 -2.896 1.138 1.00 97.88 120 ILE A C 1
ATOM 976 O O . ILE A 1 120 ? -1.030 -3.790 0.545 1.00 97.88 120 ILE A O 1
ATOM 980 N N . VAL A 1 121 ? -2.862 -2.521 0.803 1.00 96.38 121 VAL A N 1
ATOM 981 C CA . VAL A 1 121 ? -3.648 -3.128 -0.284 1.00 96.38 121 VAL A CA 1
ATOM 982 C C . VAL A 1 121 ? -3.709 -2.277 -1.540 1.00 96.38 121 VAL A C 1
ATOM 984 O O . VAL A 1 121 ? -4.072 -2.798 -2.585 1.00 96.38 121 VAL A O 1
ATOM 987 N N . ASP A 1 122 ? -3.317 -1.008 -1.456 1.00 95.12 122 ASP A N 1
ATOM 988 C CA . ASP A 1 122 ? -3.033 -0.175 -2.617 1.00 95.12 122 ASP A CA 1
ATOM 989 C C . ASP A 1 122 ? -1.592 0.323 -2.512 1.00 95.12 122 ASP A C 1
ATOM 991 O O . ASP A 1 122 ? -1.212 0.989 -1.557 1.00 95.12 122 ASP A O 1
ATOM 995 N N . ALA A 1 123 ? -0.768 -0.033 -3.488 1.00 94.62 123 ALA A N 1
ATOM 996 C CA . ALA A 1 123 ? 0.630 0.380 -3.554 1.00 94.62 123 ALA A CA 1
ATOM 997 C C . ALA A 1 123 ? 0.876 1.381 -4.695 1.00 94.62 123 ALA A C 1
ATOM 999 O O . ALA A 1 123 ? 2.016 1.743 -4.969 1.00 94.62 123 ALA A O 1
ATOM 1000 N N . SER A 1 124 ? -0.182 1.852 -5.361 1.00 90.38 124 SER A N 1
ATOM 1001 C CA . SER A 1 124 ? -0.089 2.776 -6.497 1.00 90.38 124 SER A CA 1
ATOM 1002 C C . SER A 1 124 ? 0.599 4.100 -6.149 1.00 90.38 124 SER A C 1
ATOM 1004 O O . SER A 1 124 ? 1.169 4.738 -7.030 1.00 90.38 124 SER A O 1
ATOM 1006 N N . THR A 1 125 ? 0.615 4.490 -4.871 1.00 90.50 125 THR A N 1
ATOM 1007 C CA . THR A 1 125 ? 1.245 5.721 -4.366 1.00 90.50 125 THR A CA 1
ATOM 1008 C C . THR A 1 125 ? 2.529 5.475 -3.564 1.00 90.50 125 THR A C 1
ATOM 1010 O O . THR A 1 125 ? 3.014 6.392 -2.889 1.00 90.50 125 THR A O 1
ATOM 1013 N N . ILE A 1 126 ? 3.111 4.274 -3.630 1.00 92.50 126 ILE A N 1
ATOM 1014 C CA . ILE A 1 126 ? 4.414 3.976 -3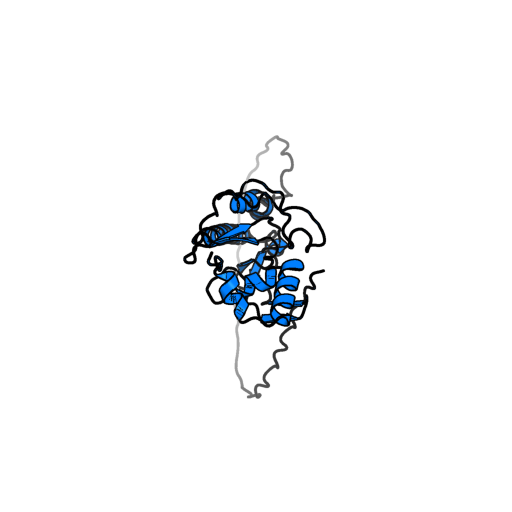.022 1.00 92.50 126 ILE A CA 1
ATOM 1015 C C . ILE A 1 126 ? 5.533 4.322 -4.004 1.00 92.50 126 ILE A C 1
ATOM 1017 O O . ILE A 1 126 ? 5.530 3.877 -5.148 1.00 92.50 126 ILE A O 1
ATOM 1021 N N . GLY A 1 127 ? 6.490 5.124 -3.542 1.00 89.50 127 GLY A N 1
ATOM 1022 C CA . GLY A 1 127 ? 7.756 5.364 -4.227 1.00 89.50 127 GLY A CA 1
ATOM 1023 C C . GLY A 1 127 ? 8.858 4.458 -3.683 1.00 89.50 127 GLY A C 1
ATOM 1024 O O . GLY A 1 127 ? 8.802 4.040 -2.524 1.00 89.50 127 GLY A O 1
ATOM 1025 N N . ILE A 1 128 ? 9.861 4.175 -4.517 1.00 88.62 128 ILE A N 1
ATOM 1026 C CA . ILE A 1 128 ? 11.027 3.357 -4.167 1.00 88.62 128 ILE A CA 1
ATOM 1027 C C . ILE A 1 128 ? 12.297 4.117 -4.525 1.00 88.62 128 ILE A C 1
ATOM 1029 O O . ILE A 1 128 ? 12.418 4.638 -5.631 1.00 88.62 128 ILE A O 1
ATOM 1033 N N . ILE A 1 129 ? 13.256 4.129 -3.605 1.00 85.81 129 ILE A N 1
ATOM 1034 C CA . ILE A 1 129 ? 14.629 4.570 -3.852 1.00 85.81 129 ILE A CA 1
ATOM 1035 C C . ILE A 1 129 ? 15.568 3.419 -3.494 1.00 85.81 129 ILE A C 1
ATOM 1037 O O . ILE A 1 129 ? 15.536 2.921 -2.369 1.00 85.81 129 ILE A O 1
ATOM 1041 N N . ASP A 1 130 ? 16.408 3.006 -4.437 1.00 86.44 130 ASP A N 1
ATOM 1042 C CA . ASP A 1 130 ? 17.533 2.114 -4.160 1.00 86.44 130 ASP A CA 1
ATOM 1043 C C . ASP A 1 130 ? 18.648 2.914 -3.467 1.00 86.44 130 ASP A C 1
ATOM 1045 O O . ASP A 1 130 ? 19.156 3.891 -4.019 1.00 86.44 130 ASP A O 1
ATOM 1049 N N . GLN A 1 131 ? 19.003 2.542 -2.235 1.00 82.94 131 GLN A N 1
ATOM 1050 C CA . GLN A 1 131 ? 20.052 3.232 -1.477 1.00 82.94 131 GLN A CA 1
ATOM 1051 C C . GLN A 1 131 ? 21.460 2.687 -1.763 1.00 82.94 131 GLN A C 1
ATOM 1053 O O . GLN A 1 131 ? 22.435 3.291 -1.312 1.00 82.94 131 GLN A O 1
ATOM 1058 N N . LEU A 1 132 ? 21.592 1.556 -2.467 1.00 78.75 132 LEU A N 1
ATOM 1059 C CA . LEU A 1 132 ? 22.883 0.959 -2.827 1.00 78.75 132 LEU A CA 1
ATOM 1060 C C . LEU A 1 132 ? 23.475 1.579 -4.091 1.00 78.75 132 LEU A C 1
ATOM 1062 O O . LEU A 1 132 ? 24.686 1.784 -4.143 1.00 78.75 132 LEU A O 1
ATOM 1066 N N . GLU A 1 133 ? 22.641 1.919 -5.076 1.00 63.97 133 GLU A N 1
ATOM 1067 C CA . GLU A 1 133 ? 23.093 2.576 -6.316 1.00 63.97 133 GLU A CA 1
ATOM 1068 C C . GLU A 1 133 ? 23.572 4.025 -6.083 1.00 63.97 133 GLU A C 1
ATOM 1070 O O . GLU A 1 133 ? 24.200 4.623 -6.956 1.00 63.97 133 GLU A O 1
ATOM 1075 N N . GLY A 1 134 ? 23.342 4.574 -4.882 1.00 53.09 134 GLY A N 1
ATOM 1076 C CA . GLY A 1 134 ? 23.598 5.973 -4.561 1.00 53.09 134 GLY A CA 1
ATOM 1077 C C . GLY A 1 134 ? 22.649 6.902 -5.323 1.00 53.09 134 GLY A C 1
ATOM 1078 O O . GLY A 1 134 ? 22.126 6.575 -6.383 1.00 53.09 134 GLY A O 1
ATOM 1079 N N . VAL A 1 135 ? 22.400 8.097 -4.789 1.00 53.41 135 VAL A N 1
ATOM 1080 C CA . VAL A 1 135 ? 21.747 9.142 -5.588 1.00 53.41 135 VAL A CA 1
ATOM 1081 C C . VAL A 1 135 ? 22.766 9.560 -6.652 1.00 53.41 135 VAL A C 1
ATOM 1083 O O . VAL A 1 135 ? 23.856 9.998 -6.267 1.00 53.41 135 VAL A O 1
ATOM 1086 N N . PRO A 1 136 ? 22.487 9.413 -7.962 1.00 52.62 136 PRO A N 1
ATOM 1087 C CA . PRO A 1 136 ? 23.411 9.876 -8.986 1.00 52.62 136 PRO A CA 1
ATOM 1088 C C . PRO A 1 136 ? 23.718 11.361 -8.743 1.00 52.62 136 PRO A C 1
ATOM 1090 O O . PRO A 1 136 ? 22.782 12.125 -8.495 1.00 52.62 136 PRO A O 1
ATOM 1093 N N . PRO A 1 137 ? 24.990 11.800 -8.783 1.00 50.59 137 PRO A N 1
ATOM 1094 C CA . PRO A 1 137 ? 25.300 13.218 -8.680 1.00 50.59 137 PRO A CA 1
ATOM 1095 C C . PRO A 1 137 ? 24.564 13.968 -9.795 1.00 50.59 137 PRO A C 1
ATOM 1097 O O . PRO A 1 137 ? 24.617 13.555 -10.954 1.00 50.59 137 PRO A O 1
ATOM 1100 N N . GLU A 1 138 ? 23.858 15.033 -9.407 1.00 52.00 138 GLU A N 1
ATOM 1101 C CA . GLU A 1 138 ? 23.030 15.902 -10.254 1.00 52.00 138 GLU A CA 1
ATOM 1102 C C . GLU A 1 138 ? 23.598 16.042 -11.683 1.00 52.00 138 GLU A C 1
ATOM 1104 O O . GLU A 1 138 ? 24.636 16.691 -11.872 1.00 52.00 138 GLU A O 1
ATOM 1109 N N . PRO A 1 139 ? 22.948 15.493 -12.727 1.00 50.81 139 PRO A N 1
ATOM 1110 C CA . PRO A 1 139 ? 23.198 15.988 -14.067 1.00 50.81 139 PRO A CA 1
ATOM 1111 C C . PRO A 1 139 ? 22.707 17.438 -14.117 1.00 50.81 139 PRO A C 1
ATOM 1113 O O . PRO A 1 139 ? 21.620 17.757 -13.635 1.00 50.81 139 PRO A O 1
ATOM 1116 N N . LYS A 1 140 ? 23.522 18.334 -14.690 1.00 47.31 140 LYS A N 1
ATOM 1117 C CA . LYS A 1 140 ? 23.133 19.727 -14.949 1.00 47.31 140 LYS A CA 1
ATOM 1118 C C . LYS A 1 140 ? 21.730 19.742 -15.552 1.00 47.31 140 LYS A C 1
ATOM 1120 O O . LYS A 1 140 ? 21.473 19.012 -16.503 1.00 47.31 140 LYS A O 1
ATOM 1125 N N . ARG A 1 141 ? 20.862 20.561 -14.957 1.00 50.75 141 ARG A N 1
ATOM 1126 C CA . ARG A 1 141 ? 19.442 20.756 -15.261 1.00 50.75 141 ARG A CA 1
ATOM 1127 C C . ARG A 1 141 ? 19.201 21.018 -16.754 1.00 50.75 141 ARG A C 1
ATOM 1129 O O . ARG A 1 141 ? 19.027 22.156 -17.169 1.00 50.75 141 ARG A O 1
ATOM 1136 N N . GLU A 1 142 ? 19.177 19.964 -17.552 1.00 51.97 142 GLU A N 1
ATOM 1137 C CA . GLU A 1 142 ? 18.464 19.935 -18.817 1.00 51.97 142 GLU A CA 1
ATOM 1138 C C . GLU A 1 142 ? 17.074 19.389 -18.505 1.00 51.97 142 GLU A C 1
ATOM 1140 O O . GLU A 1 142 ? 16.939 18.347 -17.861 1.00 51.97 142 GLU A O 1
ATOM 1145 N N . GLU A 1 143 ? 16.033 20.111 -18.919 1.00 53.00 143 GLU A N 1
ATOM 1146 C CA . GLU A 1 143 ? 14.629 19.691 -18.850 1.00 53.00 143 GLU A CA 1
ATOM 1147 C C . GLU A 1 143 ? 14.378 18.483 -19.769 1.00 53.00 143 GLU A C 1
ATOM 1149 O O . GLU A 1 143 ? 13.605 18.533 -20.726 1.00 53.00 143 GLU A O 1
ATOM 1154 N N . ARG A 1 144 ? 15.048 17.361 -19.515 1.00 47.66 144 ARG A N 1
ATOM 1155 C CA . ARG A 1 144 ? 14.765 16.112 -20.198 1.00 47.66 144 ARG A CA 1
ATOM 1156 C C . ARG A 1 144 ? 13.525 15.523 -19.542 1.00 47.66 144 ARG A C 1
ATOM 1158 O O . ARG A 1 144 ? 13.616 14.805 -18.552 1.00 47.66 144 ARG A O 1
ATOM 1165 N N . ARG A 1 145 ? 12.357 15.857 -20.097 1.00 54.34 145 ARG A N 1
ATOM 1166 C CA . ARG A 1 145 ? 11.131 15.099 -19.831 1.00 54.34 145 ARG A CA 1
ATOM 1167 C C . ARG A 1 145 ? 11.415 13.649 -20.202 1.00 54.34 145 ARG A C 1
ATOM 1169 O O . ARG A 1 145 ? 11.834 13.353 -21.322 1.00 54.34 145 ARG A O 1
ATOM 1176 N N . ASP A 1 146 ? 11.267 12.778 -19.224 1.00 51.84 146 ASP A N 1
ATOM 1177 C CA . ASP A 1 146 ? 11.382 11.345 -19.399 1.00 51.84 146 ASP A CA 1
ATOM 1178 C C . ASP A 1 146 ? 10.235 10.876 -20.319 1.00 51.84 146 ASP A C 1
ATOM 1180 O O . ASP A 1 146 ? 9.134 11.429 -20.282 1.00 51.84 146 ASP A O 1
ATOM 1184 N N . VAL A 1 147 ? 10.483 9.863 -21.156 1.00 53.91 147 VAL A N 1
ATOM 1185 C CA . VAL A 1 147 ? 9.449 9.200 -21.967 1.00 53.91 147 VAL A CA 1
ATOM 1186 C C . VAL A 1 147 ? 8.252 8.761 -21.109 1.00 53.91 147 VAL A C 1
ATOM 1188 O O . VAL A 1 147 ? 7.132 8.716 -21.610 1.00 53.91 147 VAL A O 1
ATOM 1191 N N . PHE A 1 148 ? 8.476 8.498 -19.817 1.00 56.94 148 PHE A N 1
ATOM 1192 C CA . PHE A 1 148 ? 7.469 8.127 -18.826 1.00 56.94 148 PHE A CA 1
ATOM 1193 C C . PHE A 1 148 ? 6.690 9.310 -18.235 1.00 56.94 148 PHE A C 1
ATOM 1195 O O . PHE A 1 148 ? 5.611 9.093 -17.689 1.00 56.94 148 PHE A O 1
ATOM 1202 N N . SER A 1 149 ? 7.159 10.556 -18.380 1.00 55.12 149 SER A N 1
ATOM 1203 C CA . SER A 1 149 ? 6.516 11.741 -17.782 1.00 55.12 149 SER A CA 1
ATOM 1204 C C . SER A 1 149 ? 5.101 12.023 -18.310 1.00 55.12 149 SER A C 1
ATOM 1206 O O . SER A 1 149 ? 4.355 12.754 -17.667 1.00 55.12 149 SER A O 1
ATOM 1208 N N . CYS A 1 150 ? 4.724 11.450 -19.458 1.00 56.50 150 CYS A N 1
ATOM 1209 C CA . CYS A 1 150 ? 3.399 11.617 -20.068 1.00 56.50 150 CYS A CA 1
ATOM 1210 C C . CYS A 1 150 ? 2.657 10.289 -20.297 1.00 56.50 150 CYS A C 1
ATOM 1212 O O . CYS A 1 150 ? 1.662 10.273 -21.020 1.00 56.50 150 CYS A O 1
ATOM 1214 N N . LEU A 1 151 ? 3.145 9.164 -19.759 1.00 57.50 151 LEU A N 1
ATOM 1215 C CA . LEU A 1 151 ? 2.464 7.874 -19.947 1.00 57.50 151 LEU A CA 1
ATOM 1216 C C . LEU A 1 151 ? 1.266 7.689 -19.004 1.00 57.50 151 LEU A C 1
ATOM 1218 O O . LEU A 1 151 ? 0.398 6.868 -19.293 1.00 57.50 151 LEU A O 1
ATOM 1222 N N . SER A 1 152 ? 1.177 8.473 -17.928 1.00 53.25 152 SER A N 1
ATOM 1223 C CA . SER A 1 152 ? -0.032 8.609 -17.115 1.00 53.25 152 SER A CA 1
ATOM 1224 C C . SER A 1 152 ? -0.962 9.679 -17.697 1.00 53.25 152 SER A C 1
ATOM 1226 O O . SER A 1 152 ? -0.514 10.721 -18.168 1.00 53.25 152 SER A O 1
ATOM 1228 N N . THR A 1 153 ? -2.276 9.454 -17.620 1.00 49.41 153 THR A N 1
ATOM 1229 C CA . THR A 1 153 ? -3.335 10.320 -18.185 1.00 49.41 153 THR A CA 1
ATOM 1230 C C . THR A 1 153 ? -3.318 11.769 -17.668 1.00 49.41 153 THR A C 1
ATOM 1232 O O . THR A 1 153 ? -3.946 12.643 -18.261 1.00 49.41 153 THR A O 1
ATOM 1235 N N . SER A 1 154 ? -2.608 12.030 -16.571 1.00 55.88 154 SER A N 1
ATOM 1236 C CA . SER A 1 154 ? -2.361 13.349 -15.992 1.00 55.88 154 SER A CA 1
ATOM 1237 C C . SER A 1 154 ? -0.851 13.593 -15.923 1.00 55.88 154 SER A C 1
ATOM 1239 O O . SER A 1 154 ? -0.138 12.852 -15.245 1.00 55.88 154 SER A O 1
ATOM 1241 N N . CYS A 1 155 ? -0.369 14.639 -16.598 1.00 53.88 155 CYS A N 1
ATOM 1242 C CA . CYS A 1 155 ? 1.033 15.084 -16.595 1.00 53.88 155 CYS A CA 1
ATOM 1243 C C . CYS A 1 155 ? 1.427 15.827 -15.300 1.00 53.88 155 CYS A C 1
ATOM 1245 O O . CYS A 1 155 ? 2.269 16.727 -15.326 1.00 53.88 155 CYS A O 1
ATOM 1247 N N . ASP A 1 156 ? 0.789 15.498 -14.176 1.00 54.62 156 ASP A N 1
ATOM 1248 C CA . ASP A 1 156 ? 1.118 16.081 -12.881 1.00 54.62 156 ASP A CA 1
ATOM 1249 C C . ASP A 1 156 ? 2.432 15.468 -12.399 1.00 54.62 156 ASP A C 1
ATOM 1251 O O . ASP A 1 156 ? 2.486 14.295 -12.025 1.00 54.62 156 ASP A O 1
ATOM 1255 N N . CYS A 1 157 ? 3.507 16.258 -12.420 1.00 48.97 157 CYS A N 1
ATOM 1256 C CA . CYS A 1 157 ? 4.786 15.831 -11.867 1.00 48.97 157 CYS A CA 1
ATOM 1257 C C . CYS A 1 157 ? 4.617 15.534 -10.364 1.00 48.97 157 CYS A C 1
ATOM 1259 O O . CYS A 1 157 ? 4.223 16.434 -9.612 1.00 48.97 157 CYS A O 1
ATOM 1261 N N . PRO A 1 158 ? 4.948 14.314 -9.895 1.00 53.12 158 PRO A N 1
ATOM 1262 C CA . PRO A 1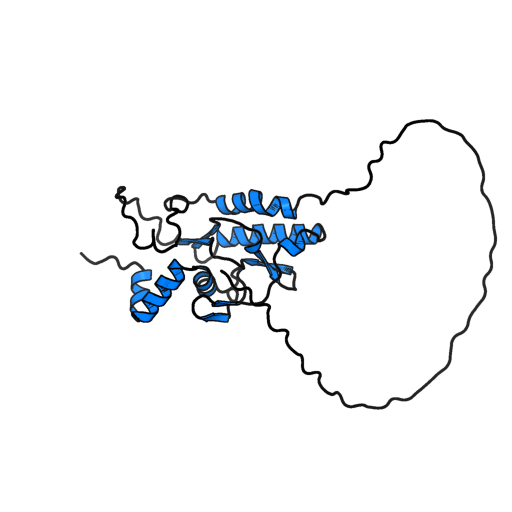 158 ? 5.081 14.043 -8.468 1.00 53.12 158 PRO A CA 1
ATOM 1263 C C . PRO A 1 158 ? 6.096 15.016 -7.828 1.00 53.12 158 PRO A C 1
ATOM 1265 O O . PRO A 1 158 ? 6.865 15.661 -8.551 1.00 53.12 158 PRO A O 1
ATOM 1268 N N . PRO A 1 159 ? 6.125 15.152 -6.482 1.00 52.44 159 PRO A N 1
ATOM 1269 C CA . PRO A 1 159 ? 7.122 15.983 -5.801 1.00 52.44 159 PRO A CA 1
ATOM 1270 C C . PRO A 1 159 ? 8.531 15.688 -6.337 1.00 52.44 159 PRO A C 1
ATOM 1272 O O . PRO A 1 159 ? 8.796 14.545 -6.715 1.00 52.44 159 PRO A O 1
ATOM 1275 N N . PRO A 1 160 ? 9.417 16.700 -6.396 1.00 52.66 160 PRO A N 1
ATOM 1276 C CA . PRO A 1 160 ? 10.668 16.614 -7.137 1.00 52.66 160 PRO A CA 1
ATOM 1277 C C . PRO A 1 160 ? 11.433 15.338 -6.783 1.00 52.66 160 PRO A C 1
ATOM 1279 O O . PRO A 1 160 ? 11.781 15.110 -5.625 1.00 52.66 160 PRO A O 1
ATOM 1282 N N . CYS A 1 161 ? 11.702 14.523 -7.806 1.00 56.25 161 CYS A N 1
ATOM 1283 C CA . CYS A 1 161 ? 12.361 13.218 -7.701 1.00 56.25 161 CYS A CA 1
ATOM 1284 C C . CYS A 1 161 ? 13.802 13.284 -7.162 1.00 56.25 161 CYS A C 1
ATOM 1286 O O . CYS A 1 161 ? 14.459 12.255 -7.063 1.00 56.25 161 CYS A O 1
ATOM 1288 N N . SER A 1 162 ? 14.316 14.476 -6.851 1.00 61.09 162 SER A N 1
ATOM 1289 C CA . SER A 1 162 ? 15.674 14.675 -6.349 1.00 61.09 162 SER A CA 1
ATOM 1290 C C . SER A 1 162 ? 15.806 14.391 -4.855 1.00 61.09 162 SER A C 1
ATOM 1292 O O . SER A 1 162 ? 16.883 14.005 -4.406 1.00 61.09 162 SER A O 1
ATOM 1294 N N . TYR A 1 163 ? 14.741 14.571 -4.062 1.00 71.50 163 TYR A N 1
ATOM 1295 C CA . TYR A 1 163 ? 14.836 14.384 -2.617 1.00 71.50 163 TYR A CA 1
ATOM 1296 C C . TYR A 1 163 ? 13.497 14.088 -1.942 1.00 71.50 163 TYR A C 1
ATOM 1298 O O . TYR A 1 163 ? 12.527 14.837 -2.062 1.00 71.50 163 TYR A O 1
ATOM 1306 N N . VAL A 1 164 ? 13.489 13.035 -1.124 1.00 81.19 164 VAL A N 1
ATOM 1307 C CA . VAL A 1 164 ? 12.368 12.657 -0.259 1.00 81.19 164 VAL A CA 1
ATOM 1308 C C . VAL A 1 164 ? 12.791 12.858 1.187 1.00 81.19 164 VAL A C 1
ATOM 1310 O O . VAL A 1 164 ? 13.822 12.348 1.626 1.00 81.19 164 VAL A O 1
ATOM 1313 N N . ARG A 1 165 ? 11.985 13.596 1.957 1.00 84.75 165 ARG A N 1
ATOM 1314 C CA . ARG A 1 165 ? 12.256 13.789 3.386 1.00 84.75 165 ARG A CA 1
ATOM 1315 C C . ARG A 1 165 ? 12.104 12.452 4.123 1.00 84.75 165 ARG A C 1
ATOM 1317 O O . ARG A 1 165 ? 11.055 11.826 3.971 1.00 84.75 165 ARG A O 1
ATOM 1324 N N . PRO A 1 166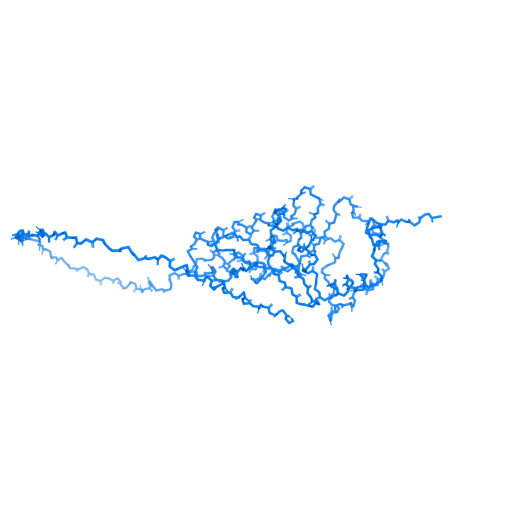 ? 13.038 12.066 5.013 1.00 84.81 166 PRO A N 1
ATOM 1325 C CA . PRO A 1 166 ? 12.918 10.826 5.789 1.00 84.81 166 PRO A CA 1
ATOM 1326 C C . PRO A 1 166 ? 11.615 10.725 6.599 1.00 84.81 166 PRO A C 1
ATOM 1328 O O . PRO A 1 166 ? 11.063 9.647 6.781 1.00 84.81 166 PRO A O 1
ATOM 1331 N N . SER A 1 167 ? 11.086 11.863 7.056 1.00 89.62 167 SER A N 1
ATOM 1332 C CA . SER A 1 167 ? 9.849 11.937 7.838 1.00 89.62 167 SER A CA 1
ATOM 1333 C C . SER A 1 167 ? 8.566 11.992 7.003 1.00 89.62 167 SER A C 1
ATOM 1335 O O . SER A 1 167 ? 7.485 12.036 7.586 1.00 89.62 167 SER A O 1
ATOM 1337 N N . GLN A 1 168 ? 8.639 11.995 5.666 1.00 92.00 168 GLN A N 1
ATOM 1338 C CA . GLN A 1 168 ? 7.477 12.213 4.796 1.00 92.00 168 GLN A CA 1
ATOM 1339 C C . GLN A 1 168 ? 6.352 11.202 5.046 1.00 92.00 168 GLN A C 1
ATOM 1341 O O . GLN A 1 168 ? 5.219 11.608 5.297 1.00 92.00 168 GLN A O 1
ATOM 1346 N N . SER A 1 169 ? 6.656 9.902 5.018 1.00 95.06 169 SER A N 1
ATOM 1347 C CA . SER A 1 169 ? 5.652 8.848 5.219 1.00 95.06 169 SER A CA 1
ATOM 1348 C C . SER A 1 169 ? 4.968 8.967 6.583 1.00 95.06 169 SER A C 1
ATOM 1350 O O . SER A 1 169 ? 3.744 8.900 6.670 1.00 95.06 169 SER A O 1
ATOM 1352 N N . PHE A 1 170 ? 5.747 9.224 7.639 1.00 96.25 170 PHE A N 1
ATOM 1353 C CA . PHE A 1 170 ? 5.215 9.466 8.980 1.00 96.25 170 PHE A CA 1
ATOM 1354 C C . PHE A 1 170 ? 4.334 10.716 9.028 1.00 96.25 170 PHE A C 1
ATOM 1356 O O . PHE A 1 170 ? 3.234 10.666 9.571 1.00 96.25 170 PHE A O 1
ATOM 1363 N N . ALA A 1 171 ? 4.773 11.824 8.426 1.00 95.94 171 ALA A N 1
ATOM 1364 C CA . ALA A 1 171 ? 4.005 13.064 8.386 1.00 95.94 171 ALA A CA 1
ATOM 1365 C C . ALA A 1 171 ? 2.654 12.881 7.676 1.00 95.94 171 ALA A C 1
ATOM 1367 O O . ALA A 1 171 ? 1.643 13.395 8.152 1.00 95.94 171 ALA A O 1
ATOM 1368 N N . LEU A 1 172 ? 2.620 12.111 6.582 1.00 96.31 172 LEU A N 1
ATOM 1369 C CA . LEU A 1 172 ? 1.384 11.777 5.873 1.00 96.31 172 LEU A CA 1
ATOM 1370 C C . LEU A 1 172 ? 0.441 10.930 6.738 1.00 96.31 172 LEU A C 1
ATOM 1372 O O . LEU A 1 172 ? -0.737 11.260 6.843 1.00 96.31 172 LEU A O 1
ATOM 1376 N N . LEU A 1 173 ? 0.945 9.899 7.428 1.00 96.94 173 LEU A N 1
ATOM 1377 C CA . LEU A 1 173 ? 0.123 9.112 8.357 1.00 96.94 173 LEU A CA 1
ATOM 1378 C C . LEU A 1 173 ? -0.450 9.964 9.497 1.00 96.94 173 LEU A C 1
ATOM 1380 O O . LEU A 1 173 ? -1.646 9.877 9.793 1.00 96.94 173 LEU A O 1
ATOM 1384 N N . CYS A 1 174 ? 0.392 10.792 10.121 1.00 96.38 174 CYS A N 1
ATOM 1385 C CA . CYS A 1 174 ? 0.008 11.676 11.221 1.00 96.38 174 CYS A CA 1
ATOM 1386 C C . CYS A 1 174 ? -1.046 12.704 10.809 1.00 96.38 174 CYS A C 1
ATOM 1388 O O . CYS A 1 174 ? -1.888 13.070 11.624 1.00 96.38 174 CYS A O 1
ATOM 1390 N N . ARG A 1 175 ? -1.001 13.170 9.559 1.00 96.06 175 ARG A N 1
ATOM 1391 C CA . ARG A 1 175 ? -1.967 14.131 9.028 1.00 96.06 175 ARG A CA 1
ATOM 1392 C C . ARG A 1 175 ? -3.274 13.458 8.602 1.00 96.06 175 ARG A C 1
ATOM 1394 O O . ARG A 1 175 ? -4.342 13.958 8.940 1.00 96.06 175 ARG A O 1
ATOM 1401 N N . ASP A 1 176 ? -3.193 12.337 7.885 1.00 95.56 176 ASP A N 1
ATOM 1402 C CA . ASP A 1 176 ? -4.319 11.842 7.082 1.00 95.56 176 ASP A CA 1
ATOM 1403 C C . ASP A 1 176 ? -5.068 10.648 7.707 1.00 95.56 176 ASP A C 1
ATOM 1405 O O . ASP A 1 176 ? -6.262 10.472 7.432 1.00 95.56 176 ASP A O 1
ATOM 1409 N N . LEU A 1 177 ? -4.411 9.842 8.559 1.00 95.31 177 LEU A N 1
ATOM 1410 C CA . LEU A 1 177 ? -4.984 8.601 9.116 1.00 95.31 177 LEU A CA 1
ATOM 1411 C C . LEU A 1 177 ? -5.043 8.555 10.642 1.00 95.31 177 LEU A C 1
ATOM 1413 O O . LEU A 1 177 ? -6.093 8.227 11.199 1.00 95.31 177 LEU A O 1
ATOM 1417 N N . LEU A 1 178 ? -3.946 8.875 11.335 1.00 96.06 178 LEU A N 1
ATOM 1418 C CA . LEU A 1 178 ? -3.886 8.733 12.795 1.00 96.06 178 LEU A CA 1
ATOM 1419 C C . LEU A 1 178 ? -4.961 9.538 13.542 1.00 96.06 178 LEU A C 1
ATOM 1421 O O . LEU A 1 178 ? -5.532 8.987 14.484 1.00 96.06 178 LEU A O 1
ATOM 1425 N N . PRO A 1 179 ? -5.331 10.769 13.132 1.00 95.00 179 PRO A N 1
ATOM 1426 C CA . PRO A 1 179 ? -6.408 11.497 13.794 1.00 95.00 179 PRO A CA 1
ATOM 1427 C C . PRO A 1 179 ? -7.738 10.740 13.733 1.00 95.00 179 PRO A C 1
ATOM 1429 O O . PRO A 1 179 ? -8.466 10.696 14.719 1.00 95.00 179 PRO A O 1
ATOM 1432 N N . LYS A 1 180 ? -8.041 10.070 12.617 1.00 93.75 180 LYS A N 1
ATOM 1433 C CA . LYS A 1 180 ? -9.296 9.320 12.444 1.00 93.75 180 LYS A CA 1
ATOM 1434 C C . LYS A 1 180 ? -9.339 8.066 13.315 1.00 93.75 180 LYS A C 1
ATOM 1436 O O . LYS A 1 180 ? -10.391 7.707 13.833 1.00 93.75 180 LYS A O 1
ATOM 1441 N N . LEU A 1 181 ? -8.183 7.434 13.520 1.00 94.19 181 LEU A N 1
ATOM 1442 C CA . LEU A 1 181 ? -8.045 6.265 14.387 1.00 94.19 181 LEU A CA 1
ATOM 1443 C C . LEU A 1 181 ? -8.056 6.632 15.872 1.00 94.19 181 LEU A C 1
ATOM 1445 O O . LEU A 1 181 ? -8.700 5.941 16.656 1.00 94.19 181 LEU A O 1
ATOM 1449 N N . LEU A 1 182 ? -7.368 7.703 16.270 1.00 94.00 182 LEU A N 1
ATOM 1450 C CA . LEU A 1 182 ? -7.066 7.985 17.678 1.00 94.00 182 LEU A CA 1
ATOM 1451 C C . LEU A 1 182 ? -7.958 9.052 18.313 1.00 94.00 182 LEU A C 1
ATOM 1453 O O . LEU A 1 182 ? -7.965 9.174 19.539 1.00 94.00 182 LEU A O 1
ATOM 1457 N N . THR A 1 183 ? -8.738 9.804 17.529 1.00 88.19 183 THR A N 1
ATOM 1458 C CA . THR A 1 183 ? -9.679 10.763 18.117 1.00 88.19 183 THR A CA 1
ATOM 1459 C C . THR A 1 183 ? -10.672 10.007 19.007 1.00 88.19 183 THR A C 1
ATOM 1461 O O . THR A 1 183 ? -11.253 8.996 18.580 1.00 88.19 183 THR A O 1
ATOM 1464 N N . PRO A 1 184 ? -10.873 10.451 20.261 1.00 77.19 184 PRO A N 1
ATOM 1465 C CA . PRO A 1 184 ? -11.919 9.906 21.103 1.00 77.19 184 PRO A CA 1
ATOM 1466 C C . PRO A 1 184 ? -13.250 10.075 20.374 1.00 77.19 184 PRO A C 1
ATOM 1468 O O . PRO A 1 184 ? -13.670 11.196 20.094 1.00 77.19 184 PRO A O 1
ATOM 1471 N N . GLN A 1 185 ? -13.912 8.964 20.056 1.00 66.19 185 GLN A N 1
ATOM 1472 C CA . GLN A 1 185 ? -15.315 8.984 19.664 1.00 66.19 185 GL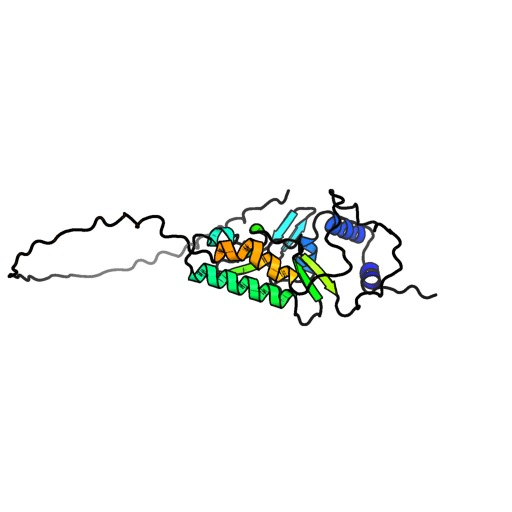N A CA 1
ATOM 1473 C C . GLN A 1 185 ? -16.057 9.554 20.874 1.00 66.19 185 GLN A C 1
ATOM 1475 O O . GLN A 1 185 ? -16.168 8.902 21.915 1.00 66.19 185 GLN A O 1
ATOM 1480 N N . GLY A 1 186 ? -16.408 10.837 20.796 1.00 51.56 186 GLY A N 1
ATOM 1481 C CA . GLY A 1 186 ? -17.002 11.554 21.906 1.00 51.56 186 GLY A CA 1
ATOM 1482 C C . GLY A 1 186 ? -18.243 10.816 22.390 1.00 51.56 186 GLY A C 1
ATOM 1483 O O . GLY A 1 186 ? -19.081 10.400 21.593 1.00 51.56 186 GLY A O 1
ATOM 1484 N N . ARG A 1 187 ? -18.380 10.707 23.714 1.00 49.22 187 ARG A N 1
ATOM 1485 C CA . ARG A 1 187 ? -19.684 10.611 24.373 1.00 49.22 187 ARG A CA 1
ATOM 1486 C C . ARG A 1 187 ? -20.538 11.801 23.915 1.00 49.22 187 ARG A C 1
ATOM 1488 O O . ARG A 1 187 ? -20.607 12.821 24.595 1.00 49.22 187 ARG A O 1
ATOM 1495 N N . ALA A 1 188 ? -21.176 11.690 22.759 1.00 47.69 188 ALA A N 1
ATOM 1496 C CA . ALA A 1 188 ? -22.288 12.539 22.384 1.00 47.69 188 ALA A CA 1
ATOM 1497 C C . ALA A 1 188 ? -23.512 12.015 23.145 1.00 47.69 188 ALA A C 1
ATOM 1499 O O . ALA A 1 188 ? -24.192 11.095 22.703 1.00 47.69 188 ALA A O 1
ATOM 1500 N N . GLY A 1 189 ? -23.726 12.554 24.346 1.00 47.41 189 GLY A N 1
ATOM 1501 C CA . GLY A 1 189 ? -24.904 12.276 25.165 1.00 47.41 189 GLY A CA 1
ATOM 1502 C C . GLY A 1 189 ? -24.588 12.256 26.655 1.00 47.41 189 GLY A C 1
ATOM 1503 O O . GLY A 1 189 ? -24.411 11.188 27.231 1.00 47.41 189 GLY A O 1
ATOM 1504 N N . GLY A 1 190 ? -24.515 13.428 27.295 1.00 47.00 190 GLY A N 1
ATOM 1505 C CA . GLY A 1 190 ? -24.454 13.470 28.758 1.00 47.00 190 GLY A CA 1
ATOM 1506 C C . GLY A 1 190 ? -23.897 14.720 29.429 1.00 47.00 190 GLY A C 1
ATOM 1507 O O . GLY A 1 190 ? -23.361 14.599 30.524 1.00 47.00 190 GLY A O 1
ATOM 1508 N N . THR A 1 191 ? -24.017 15.914 28.850 1.00 41.56 191 THR A N 1
ATOM 1509 C CA . THR A 1 191 ? -23.836 17.166 29.606 1.00 41.56 191 THR A CA 1
ATOM 1510 C C . THR A 1 191 ? -25.095 18.015 29.500 1.00 41.56 191 THR A C 1
ATOM 1512 O O . THR A 1 191 ? -25.177 18.980 28.751 1.00 41.56 191 THR A O 1
ATOM 1515 N N . SER A 1 192 ? -26.107 17.635 30.284 1.00 42.16 192 SER A N 1
ATOM 1516 C CA . SER A 1 192 ? -27.160 18.570 30.682 1.00 42.16 192 SER A CA 1
ATOM 1517 C C . SER A 1 192 ? -26.573 19.554 31.706 1.00 42.16 192 SER A C 1
ATOM 1519 O O . SER A 1 192 ? -25.862 19.113 32.621 1.00 42.16 192 SER A O 1
ATOM 1521 N N . PRO A 1 193 ? -26.814 20.872 31.591 1.00 42.81 193 PRO A N 1
ATOM 1522 C CA . PRO A 1 193 ? -26.316 21.834 32.559 1.00 42.81 193 PRO A CA 1
ATOM 1523 C C . PRO A 1 193 ? -27.030 21.620 33.899 1.00 42.81 193 PRO A C 1
ATOM 1525 O O . PRO A 1 193 ? -28.233 21.843 34.041 1.00 42.81 193 PRO A O 1
ATOM 1528 N N . ARG A 1 194 ? -26.265 21.187 34.908 1.00 39.72 194 ARG A N 1
ATOM 1529 C CA . ARG A 1 194 ? -26.696 21.138 36.311 1.00 39.72 194 ARG A CA 1
ATOM 1530 C C . ARG A 1 194 ? -27.148 22.534 36.757 1.00 39.72 194 ARG A C 1
ATOM 1532 O O . ARG A 1 194 ? -26.316 23.385 37.067 1.00 39.72 194 ARG A O 1
ATOM 1539 N N . ARG A 1 195 ? -28.462 22.744 36.869 1.00 42.06 195 ARG A N 1
ATOM 1540 C CA . ARG A 1 195 ? -29.027 23.781 37.744 1.00 42.06 195 ARG A CA 1
ATOM 1541 C C . ARG A 1 195 ? -28.685 23.434 39.198 1.00 42.06 195 ARG A C 1
ATOM 1543 O O . ARG A 1 195 ? -28.911 22.312 39.645 1.00 42.06 195 ARG A O 1
ATOM 1550 N N . ARG A 1 196 ? -28.107 24.398 39.920 1.00 39.75 196 ARG A N 1
ATOM 1551 C CA . ARG A 1 196 ? -27.843 24.329 41.365 1.00 39.75 196 ARG A CA 1
ATOM 1552 C C . ARG A 1 196 ? -29.085 24.736 42.168 1.00 39.75 196 ARG A C 1
ATOM 1554 O O . ARG A 1 196 ? -29.625 25.808 41.923 1.00 39.75 196 ARG A O 1
ATOM 1561 N N . GLY A 1 197 ? -29.378 23.935 43.198 1.00 34.19 197 GLY A N 1
ATOM 1562 C CA . GLY A 1 197 ? -29.948 24.342 44.494 1.00 34.19 197 GLY A CA 1
ATOM 1563 C C . GLY A 1 197 ? -31.431 24.006 44.745 1.00 34.19 197 GLY A C 1
ATOM 1564 O O . GLY A 1 197 ? -32.199 23.992 43.788 1.00 34.19 197 GLY A O 1
ATOM 1565 N N . PRO A 1 198 ? -31.879 23.854 46.014 1.00 46.25 198 PRO A N 1
ATOM 1566 C CA . PRO A 1 198 ? -31.172 23.435 47.230 1.00 46.25 198 PRO A CA 1
ATOM 1567 C C . PRO A 1 198 ? -31.859 22.245 47.960 1.00 46.25 198 PRO A C 1
ATOM 1569 O O . PRO A 1 198 ? -32.816 21.645 47.487 1.00 46.25 198 PRO A O 1
ATOM 1572 N N . ALA A 1 199 ? -31.277 21.882 49.104 1.00 38.78 199 ALA A N 1
ATOM 1573 C CA . ALA A 1 199 ? -31.515 20.702 49.933 1.00 38.78 199 ALA A CA 1
ATOM 1574 C C . ALA A 1 199 ? -32.905 20.577 50.592 1.00 38.78 199 ALA A C 1
ATOM 1576 O O . ALA A 1 199 ? -33.483 21.571 51.019 1.00 38.78 199 ALA A O 1
ATOM 1577 N N . ALA A 1 200 ? -33.328 19.331 50.852 1.00 36.53 200 ALA A N 1
ATOM 1578 C CA . ALA A 1 200 ? -34.157 18.977 52.007 1.00 36.53 200 ALA A CA 1
ATOM 1579 C C . ALA A 1 200 ? -33.903 17.522 52.457 1.00 36.53 200 ALA A C 1
ATOM 1581 O O . ALA A 1 200 ? -33.739 16.612 51.648 1.00 36.53 200 ALA A O 1
ATOM 1582 N N . ARG A 1 201 ? -33.816 17.355 53.780 1.00 36.06 201 ARG A N 1
ATOM 1583 C CA . ARG A 1 201 ? -33.566 16.134 54.567 1.00 36.06 201 ARG A CA 1
ATOM 1584 C C . ARG A 1 201 ? -34.777 15.187 54.606 1.00 36.06 201 ARG A C 1
ATOM 1586 O O . ARG A 1 201 ? -35.907 15.651 54.554 1.00 36.06 201 ARG A O 1
ATOM 1593 N N . GLY A 1 202 ? -34.518 13.912 54.919 1.00 32.41 202 GLY A N 1
ATOM 1594 C CA . GLY A 1 202 ? -35.473 12.993 55.569 1.00 32.41 202 GLY A CA 1
ATOM 1595 C C . GLY A 1 202 ? -35.240 11.532 55.157 1.00 32.41 202 GLY A C 1
ATOM 1596 O O . GLY A 1 202 ? -35.542 11.170 54.035 1.00 32.41 202 GLY A O 1
ATOM 1597 N N . LEU A 1 203 ? -34.460 10.741 55.905 1.00 35.88 203 LEU A N 1
ATOM 1598 C CA . LEU A 1 203 ? -34.861 9.861 57.023 1.00 35.88 203 LEU A CA 1
ATOM 1599 C C . LEU A 1 203 ? -35.483 8.498 56.613 1.00 35.88 203 LEU A C 1
ATOM 1601 O O . LEU A 1 203 ? -36.582 8.443 56.086 1.00 35.88 203 LEU A O 1
ATOM 1605 N N . ARG A 1 204 ? -34.787 7.433 57.066 1.00 32.38 204 ARG A N 1
ATOM 1606 C CA . ARG A 1 204 ? -35.239 6.076 57.478 1.00 32.38 204 ARG A CA 1
ATOM 1607 C C . ARG A 1 204 ? -35.407 4.939 56.439 1.00 32.38 204 ARG A C 1
ATOM 1609 O O . ARG A 1 204 ? -36.313 4.921 55.625 1.00 32.38 204 ARG A O 1
ATOM 1616 N N . ARG A 1 205 ? -34.554 3.911 56.613 1.00 39.12 205 ARG A N 1
ATOM 1617 C CA . ARG A 1 205 ? -34.840 2.446 56.539 1.00 39.12 205 ARG A CA 1
ATOM 1618 C C . ARG A 1 205 ? -35.503 1.996 57.878 1.00 39.12 205 ARG A C 1
ATOM 1620 O O . ARG A 1 205 ? -35.436 2.834 58.785 1.00 39.12 205 ARG A O 1
ATOM 1627 N N . PRO A 1 206 ? -36.038 0.759 58.111 1.00 45.97 206 PRO A N 1
ATOM 1628 C CA . PRO A 1 206 ? -35.639 -0.551 57.529 1.00 45.97 206 PRO A CA 1
ATOM 1629 C C . PRO A 1 206 ? -36.716 -1.680 57.400 1.00 45.97 206 PRO A C 1
ATOM 1631 O O . PRO A 1 206 ? -37.853 -1.520 57.818 1.00 45.97 206 PRO A O 1
ATOM 1634 N N . GLY A 1 207 ? -36.268 -2.859 56.916 1.00 31.45 207 GLY A N 1
ATOM 1635 C CA . GLY A 1 207 ? -36.811 -4.217 57.189 1.00 31.45 207 GLY A CA 1
ATOM 1636 C C . GLY A 1 207 ? -37.898 -4.722 56.225 1.00 31.45 207 GLY A C 1
ATOM 1637 O O . GLY A 1 207 ? -38.615 -3.910 55.665 1.00 31.45 207 GLY A O 1
ATOM 1638 N N . ALA A 1 208 ? -38.128 -6.014 55.971 1.00 34.03 208 ALA A N 1
ATOM 1639 C CA . ALA A 1 208 ? -37.496 -7.310 56.262 1.00 34.03 208 ALA A CA 1
ATOM 1640 C C . ALA A 1 208 ? -38.272 -8.385 55.436 1.00 34.03 208 ALA A C 1
ATOM 1642 O O . ALA A 1 208 ? -39.248 -8.036 54.778 1.00 34.03 208 ALA A O 1
ATOM 1643 N N . ASP A 1 209 ? -37.862 -9.658 55.536 1.00 36.97 209 ASP A N 1
ATOM 1644 C CA . ASP A 1 209 ? -38.480 -10.903 55.012 1.00 36.97 209 ASP A CA 1
ATOM 1645 C C . ASP A 1 209 ? -38.331 -11.202 53.504 1.00 36.97 209 ASP A C 1
ATOM 1647 O O . ASP A 1 209 ? -38.653 -10.393 52.649 1.00 36.97 209 ASP A O 1
ATOM 1651 N N . GLY A 1 210 ? -37.844 -12.360 53.040 1.00 31.45 210 GLY A N 1
ATOM 1652 C CA . GLY A 1 210 ? -37.620 -13.655 53.681 1.00 31.45 210 GLY A CA 1
ATOM 1653 C C . GLY A 1 210 ? -38.630 -14.694 53.185 1.00 31.45 210 GLY A C 1
ATOM 1654 O O . GLY A 1 210 ? -39.699 -14.802 53.768 1.00 31.45 210 GLY A O 1
ATOM 1655 N N . ARG A 1 211 ? -38.295 -15.499 52.158 1.00 39.00 211 ARG A N 1
ATOM 1656 C CA . ARG A 1 211 ? -38.618 -16.943 52.135 1.00 39.00 211 ARG A CA 1
ATOM 1657 C C . ARG A 1 211 ? -38.057 -17.719 50.941 1.00 39.00 211 ARG A C 1
ATOM 1659 O O . ARG A 1 211 ? -38.326 -17.452 49.778 1.00 39.00 211 ARG A O 1
ATOM 1666 N N . GLU A 1 212 ? -37.346 -18.760 51.334 1.00 35.16 212 GLU A N 1
ATOM 1667 C CA . GLU A 1 212 ? -36.914 -19.971 50.649 1.00 35.16 212 GLU A CA 1
ATOM 1668 C C . GLU A 1 212 ? -38.086 -20.872 50.200 1.00 35.16 212 GLU A C 1
ATOM 1670 O O . GLU A 1 212 ? -39.073 -20.979 50.932 1.00 35.16 212 GLU A O 1
ATOM 1675 N N . ARG A 1 213 ? -37.937 -21.592 49.067 1.00 37.28 213 ARG A N 1
ATOM 1676 C CA . ARG A 1 213 ? -38.304 -23.026 48.916 1.00 37.28 213 ARG A CA 1
ATOM 1677 C C . ARG A 1 213 ? -37.911 -23.638 47.552 1.00 37.28 213 ARG A C 1
ATOM 1679 O O . ARG A 1 213 ? -38.520 -23.371 46.529 1.00 37.28 213 ARG A O 1
ATOM 1686 N N . ARG A 1 214 ? -36.898 -24.514 47.618 1.00 33.19 214 ARG A N 1
ATOM 1687 C CA . ARG A 1 214 ? -36.804 -25.909 47.116 1.00 33.19 214 ARG A CA 1
ATOM 1688 C C . ARG A 1 214 ? -37.452 -26.290 45.767 1.00 33.19 214 ARG A C 1
ATOM 1690 O O . ARG A 1 214 ? -38.652 -26.506 45.703 1.00 33.19 214 ARG A O 1
ATOM 1697 N N . GLY A 1 215 ? -36.587 -26.617 44.799 1.00 30.16 215 GLY A N 1
ATOM 1698 C CA . GLY A 1 215 ? -36.242 -28.006 44.437 1.00 30.16 215 GLY A CA 1
ATOM 1699 C C . GLY A 1 215 ? -37.128 -28.759 43.434 1.00 30.16 215 GLY A C 1
ATOM 1700 O O . GLY A 1 215 ? -38.282 -29.037 43.734 1.00 30.16 215 GLY A O 1
ATOM 1701 N N . ARG A 1 216 ? -36.522 -29.219 42.323 1.00 33.31 216 ARG A N 1
ATOM 1702 C CA . ARG A 1 216 ? -36.477 -30.628 41.848 1.00 33.31 216 ARG A CA 1
ATOM 1703 C C . ARG A 1 216 ? -35.872 -30.728 40.433 1.00 33.31 216 ARG A C 1
ATOM 1705 O O . ARG A 1 216 ? -36.315 -30.044 39.522 1.00 33.31 216 ARG A O 1
ATOM 1712 N N . SER A 1 217 ? -34.939 -31.662 40.278 1.00 33.94 217 SER A N 1
ATOM 1713 C CA . SER A 1 217 ? -34.555 -32.363 39.036 1.00 33.94 217 SER A CA 1
ATOM 1714 C C . SER A 1 217 ? -34.570 -33.871 39.363 1.00 33.94 217 SER A C 1
ATOM 1716 O O . SER A 1 217 ? -34.619 -34.195 40.555 1.00 33.94 217 SER A O 1
ATOM 1718 N N . PRO A 1 218 ? -34.275 -34.789 38.424 1.00 61.59 218 PRO A N 1
ATOM 1719 C CA . PRO A 1 218 ? -34.847 -35.111 37.105 1.00 61.59 218 PRO A CA 1
ATOM 1720 C C . PRO A 1 218 ? -35.501 -36.531 37.162 1.00 61.59 218 PRO A C 1
ATOM 1722 O O . PRO A 1 218 ? -35.816 -36.963 38.275 1.00 61.59 218 PRO A O 1
ATOM 1725 N N . PRO A 1 219 ? -35.784 -37.250 36.045 1.00 49.12 219 PRO A N 1
ATOM 1726 C CA . PRO A 1 219 ? -34.823 -38.268 35.530 1.00 49.12 219 PRO A CA 1
ATOM 1727 C C . PRO A 1 219 ? -34.922 -38.495 33.974 1.00 49.12 219 PRO A C 1
ATOM 1729 O O . PRO A 1 219 ? -35.884 -38.047 33.360 1.00 49.12 219 PRO A O 1
ATOM 1732 N N . SER A 1 220 ? -33.863 -38.867 33.227 1.00 36.53 220 SER A N 1
ATOM 1733 C CA . SER A 1 220 ? -33.269 -40.199 32.894 1.00 36.53 220 SER A CA 1
ATOM 1734 C C . SER A 1 220 ? -33.523 -40.681 31.438 1.00 36.53 220 SER A C 1
ATOM 1736 O O . SER A 1 220 ? -34.666 -40.896 31.054 1.00 36.53 220 SER A O 1
ATOM 1738 N N . ASP A 1 221 ? -32.410 -40.889 30.716 1.00 33.22 221 ASP A N 1
ATOM 1739 C CA . ASP A 1 221 ? -32.012 -42.010 29.826 1.00 33.22 221 ASP A CA 1
ATOM 1740 C C . ASP A 1 221 ? -32.684 -42.362 28.468 1.00 33.22 221 ASP A C 1
ATOM 1742 O O . ASP A 1 221 ? -33.731 -42.996 28.415 1.00 33.22 221 ASP A O 1
ATOM 1746 N N . GLY A 1 222 ? -31.904 -42.124 27.388 1.00 32.38 222 GLY A N 1
ATOM 1747 C CA . GLY A 1 222 ? -31.487 -43.090 26.333 1.00 32.38 222 GLY A CA 1
ATOM 1748 C C . GLY A 1 222 ? -32.364 -43.301 25.072 1.00 32.38 222 GLY A C 1
ATOM 1749 O O . GLY A 1 222 ? -33.552 -43.001 25.118 1.00 32.38 222 GLY A O 1
ATOM 1750 N N . PRO A 1 223 ? -31.848 -43.888 23.955 1.00 43.78 223 PRO A N 1
ATOM 1751 C CA . PRO A 1 223 ? -30.462 -44.160 23.546 1.00 43.78 223 PRO A CA 1
ATOM 1752 C C . PRO A 1 223 ? -30.060 -43.515 22.189 1.00 43.78 223 PRO A C 1
ATOM 1754 O O . PRO A 1 223 ? -30.829 -42.827 21.526 1.00 43.78 223 PRO A O 1
ATOM 1757 N N . ALA A 1 224 ? -28.800 -43.744 21.811 1.00 35.34 224 ALA A N 1
ATOM 1758 C CA . ALA A 1 224 ? -28.128 -43.272 20.606 1.00 35.34 224 ALA A CA 1
ATOM 1759 C C . ALA A 1 224 ? -28.599 -43.969 19.316 1.00 35.34 224 ALA A C 1
ATOM 1761 O O . ALA A 1 224 ? -28.710 -45.193 19.281 1.00 35.34 224 ALA A O 1
ATOM 1762 N N . GLU A 1 225 ? -28.728 -43.200 18.232 1.00 32.06 225 GLU A N 1
ATOM 1763 C CA . GLU A 1 225 ? -28.794 -43.727 16.868 1.00 32.06 225 GLU A CA 1
ATOM 1764 C C . GLU A 1 225 ? -27.765 -43.008 15.987 1.00 32.06 225 GLU A C 1
ATOM 1766 O O . GLU A 1 225 ? -27.631 -41.783 15.973 1.00 32.06 225 GLU A O 1
ATOM 1771 N N . THR A 1 226 ? -26.956 -43.821 15.320 1.00 38.44 226 THR A N 1
ATOM 1772 C CA . THR A 1 226 ? -25.817 -43.457 14.485 1.00 38.44 226 THR A CA 1
ATOM 1773 C C . THR A 1 226 ? -26.323 -43.061 13.101 1.00 38.44 226 THR A C 1
ATOM 1775 O O . THR A 1 226 ? -26.723 -43.915 12.319 1.00 38.44 226 THR A O 1
ATOM 1778 N N . ALA A 1 227 ? -26.279 -41.768 12.771 1.00 33.09 227 ALA A N 1
ATOM 1779 C CA . ALA A 1 227 ? -26.542 -41.280 11.419 1.00 33.09 227 ALA A CA 1
ATOM 1780 C C . ALA A 1 227 ? -25.246 -40.755 10.787 1.00 33.09 227 ALA A C 1
ATOM 1782 O O . ALA A 1 227 ? -24.557 -39.893 11.334 1.00 33.09 227 ALA A O 1
ATOM 1783 N N . ALA A 1 228 ? -24.912 -41.332 9.636 1.00 31.64 228 ALA A N 1
ATOM 1784 C CA . ALA A 1 228 ? -23.716 -41.075 8.853 1.00 31.64 228 ALA A CA 1
ATOM 1785 C C . ALA A 1 228 ? -23.529 -39.584 8.517 1.00 31.64 228 ALA A C 1
ATOM 1787 O O . ALA A 1 228 ? -24.440 -38.906 8.041 1.00 31.64 228 ALA A O 1
ATOM 1788 N N . ALA A 1 229 ? -22.307 -39.095 8.727 1.00 30.78 229 ALA A N 1
ATOM 1789 C CA . ALA A 1 229 ? -21.886 -37.750 8.375 1.00 30.78 229 ALA A CA 1
ATOM 1790 C C . ALA A 1 229 ? -21.857 -37.569 6.847 1.00 30.78 229 ALA A C 1
ATOM 1792 O O . ALA A 1 229 ? -20.933 -38.014 6.167 1.00 30.78 229 ALA A O 1
ATOM 1793 N N . VAL A 1 230 ? -22.857 -36.871 6.309 1.00 37.59 230 VAL A N 1
ATOM 1794 C CA . VAL A 1 230 ? -22.772 -36.238 4.990 1.00 37.59 230 VAL A CA 1
ATOM 1795 C C . VAL A 1 230 ? -21.913 -34.987 5.153 1.00 37.59 230 VAL A C 1
ATOM 1797 O O . VAL A 1 230 ? -22.282 -34.061 5.874 1.00 37.59 230 VAL A O 1
ATOM 1800 N N . GLN A 1 231 ? -20.739 -34.968 4.521 1.00 36.16 231 GLN A N 1
ATOM 1801 C CA . GLN A 1 231 ? -19.863 -33.797 4.515 1.00 36.16 231 GLN A CA 1
ATOM 1802 C C . GLN A 1 231 ? -20.597 -32.603 3.880 1.00 36.16 231 GLN A C 1
ATOM 1804 O O . GLN A 1 231 ? -21.040 -32.707 2.733 1.00 36.16 231 GLN A O 1
ATOM 1809 N N . PRO A 1 232 ? -20.715 -31.451 4.564 1.00 32.50 232 PRO A N 1
ATOM 1810 C CA . PRO A 1 232 ? -21.224 -30.253 3.926 1.00 32.50 232 PRO A CA 1
ATOM 1811 C C . PRO A 1 232 ? -20.169 -29.749 2.941 1.00 32.50 232 PRO A C 1
ATOM 1813 O O . PRO A 1 232 ? -19.044 -29.415 3.313 1.00 32.50 232 PRO A O 1
ATOM 1816 N N . THR A 1 233 ? -20.539 -29.688 1.664 1.00 37.41 233 THR A N 1
ATOM 1817 C CA . THR A 1 233 ? -19.764 -28.997 0.637 1.00 37.41 233 THR A CA 1
ATOM 1818 C C . THR A 1 233 ? -19.638 -27.534 1.052 1.00 37.41 233 THR A C 1
ATOM 1820 O O . THR A 1 233 ? -20.594 -26.760 0.962 1.00 37.41 233 THR A O 1
ATOM 1823 N N . VAL A 1 234 ? -18.459 -27.157 1.545 1.00 30.83 234 VAL A N 1
ATOM 1824 C CA . VAL A 1 234 ? -18.122 -25.773 1.874 1.00 30.83 234 VAL A CA 1
ATOM 1825 C C . VAL A 1 234 ? -18.163 -24.978 0.573 1.00 30.83 234 VAL A C 1
ATOM 1827 O O . VAL A 1 234 ? -17.244 -25.029 -0.244 1.00 30.83 234 V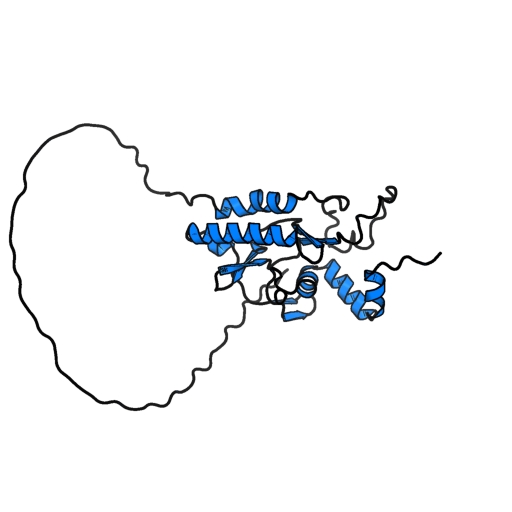AL A O 1
ATOM 1830 N N . ARG A 1 235 ? -19.260 -24.249 0.354 1.00 33.12 235 ARG A N 1
ATOM 1831 C CA . ARG A 1 235 ? -19.312 -23.205 -0.667 1.00 33.12 235 ARG A CA 1
ATOM 1832 C C . ARG A 1 235 ? -18.403 -22.078 -0.197 1.00 33.12 235 ARG A C 1
ATOM 1834 O O . ARG A 1 235 ? -18.791 -21.277 0.647 1.00 33.12 235 ARG A O 1
ATOM 1841 N N . ILE A 1 236 ? -17.188 -22.047 -0.733 1.00 33.47 236 ILE A N 1
ATOM 1842 C CA . ILE A 1 236 ? -16.269 -20.921 -0.582 1.00 33.47 236 ILE A CA 1
ATOM 1843 C C . ILE A 1 236 ? -16.965 -19.696 -1.198 1.00 33.47 236 ILE A C 1
ATOM 1845 O O . ILE A 1 236 ? -17.288 -19.729 -2.390 1.00 33.47 236 ILE A O 1
ATOM 1849 N N . PRO A 1 237 ? -17.245 -18.629 -0.429 1.00 32.00 237 PRO A N 1
ATOM 1850 C CA . PRO A 1 237 ? -17.780 -17.401 -0.993 1.00 32.00 237 PRO A CA 1
ATOM 1851 C C . PRO A 1 237 ? -16.754 -16.831 -1.973 1.00 32.00 237 PRO A C 1
ATOM 1853 O O . PRO A 1 237 ? -15.595 -16.623 -1.613 1.00 32.00 237 PRO A O 1
ATOM 1856 N N . LEU A 1 238 ? -17.171 -16.590 -3.216 1.00 32.47 238 LEU A N 1
ATOM 1857 C CA . LEU A 1 238 ? -16.337 -15.900 -4.195 1.00 32.47 238 LEU A CA 1
ATOM 1858 C C . LEU A 1 238 ? -15.946 -14.521 -3.631 1.00 32.47 238 LEU A C 1
ATOM 1860 O O . LEU A 1 238 ? -16.827 -13.801 -3.144 1.00 32.47 238 LEU A O 1
ATOM 1864 N N . PRO A 1 239 ? -14.659 -14.132 -3.676 1.00 32.09 239 PRO A N 1
ATOM 1865 C CA . PRO A 1 239 ? -14.236 -12.822 -3.207 1.00 32.09 239 PRO A CA 1
ATOM 1866 C C . PRO A 1 239 ? -14.967 -11.739 -4.003 1.00 32.09 239 PRO A C 1
ATOM 1868 O O . PRO A 1 239 ? -15.069 -11.807 -5.231 1.00 32.09 239 PRO A O 1
ATOM 1871 N N . ARG A 1 240 ? -15.492 -10.730 -3.297 1.00 35.03 240 ARG A N 1
ATOM 1872 C CA . ARG A 1 240 ? -16.062 -9.535 -3.926 1.00 35.03 240 ARG A CA 1
ATOM 1873 C C . ARG A 1 240 ? -14.963 -8.860 -4.745 1.00 35.03 240 ARG A C 1
ATOM 1875 O O . ARG A 1 240 ? -14.063 -8.245 -4.182 1.00 35.03 240 ARG A O 1
ATOM 1882 N N . MET A 1 241 ? -15.051 -8.994 -6.067 1.00 30.95 241 MET A N 1
ATOM 1883 C CA . MET A 1 241 ? -14.184 -8.311 -7.019 1.00 30.95 241 MET A CA 1
ATOM 1884 C C . MET A 1 241 ? -14.327 -6.802 -6.829 1.00 30.95 241 MET A C 1
ATOM 1886 O O . MET A 1 241 ? -15.387 -6.236 -7.098 1.00 30.95 241 MET A O 1
ATOM 1890 N N . GLN A 1 242 ? -13.265 -6.146 -6.372 1.00 39.06 242 GLN A N 1
ATOM 1891 C CA . GLN A 1 242 ? -13.148 -4.703 -6.514 1.00 39.06 242 GLN A CA 1
ATOM 1892 C C . GLN A 1 242 ? -12.487 -4.421 -7.858 1.00 39.06 2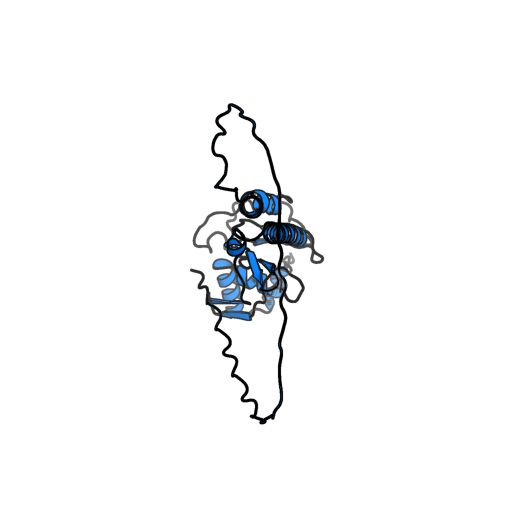42 GLN A C 1
ATOM 1894 O O . GLN A 1 242 ? -11.314 -4.715 -8.077 1.00 39.06 242 GLN A O 1
ATOM 1899 N N . VAL A 1 243 ? -13.293 -3.912 -8.787 1.00 32.59 243 VAL A N 1
ATOM 1900 C CA . VAL A 1 243 ? -12.819 -3.404 -10.070 1.00 32.59 243 VAL A CA 1
ATOM 1901 C C . VAL A 1 243 ? -12.256 -2.015 -9.810 1.00 32.59 243 VAL A C 1
ATOM 1903 O O . VAL A 1 243 ? -13.009 -1.095 -9.496 1.00 32.59 243 VAL A O 1
ATOM 1906 N N . TRP A 1 244 ? -10.943 -1.870 -9.937 1.00 40.12 244 TRP A N 1
ATOM 1907 C CA . TRP A 1 244 ? -10.319 -0.557 -10.026 1.00 40.12 244 TRP A CA 1
ATOM 1908 C C . TRP A 1 244 ? -10.702 0.065 -11.377 1.00 40.12 244 TRP A C 1
ATOM 1910 O O . TRP A 1 244 ? -10.491 -0.555 -12.425 1.00 40.12 244 TRP A O 1
ATOM 1920 N N . ARG A 1 245 ? -11.346 1.238 -11.342 1.00 32.66 245 ARG A N 1
ATOM 1921 C CA . ARG A 1 245 ? -11.559 2.094 -12.517 1.00 32.66 245 ARG A CA 1
ATOM 1922 C C . ARG A 1 245 ? -10.406 3.067 -12.655 1.00 32.66 245 ARG A C 1
ATOM 1924 O O . ARG A 1 245 ? -9.988 3.592 -11.602 1.00 32.66 245 ARG A O 1
#

Secondary structure (DSSP, 8-state):
------HHHHHGGG--HHHHHHHHHHHHH-SHHHHHHHS-GGGT-SSPPEEEEETTEEEE---EEGGGGTTS-HHHHHHHHHHHHHHHHHHHS-TT-EEEEES---GGGEEE-TT--EEE---TTEEEEESSS-PPP---------GGGGSSSS--PPSPTT---TTHHHHHHHHHTHHHHHS-----S----------------------------------------------PPPP------

Foldseek 3Di:
DDPPCDPVNVVCVPDDPVRVVVVLLCLLEFCQVVCCVVQPVVVVQQAFHWDDDDRQFGDGDDWAFCVVCLPPDLVLLVVVLVLLVVNQVCCCDDPQQKNKAFLADDRRQWTAHPVSHIGGHGCRRIDIDRPVVPQPPDDPDDPPCDPSCVSHVDNDDRDPPNDDDSCRRVVNCVPHPSCSSNPPPDPPDDDDPDDDDDDDDDDDDDDDDDDDDDDDDDDDDDDDDDDDDDDPPPPDPDHDRDRDD

Organism: Synaphobranchus kaupii (NCBI:txid118154)

InterPro domains:
  IPR020519 Divergent protein kinase domain 2A/B [PTHR32073] (11-190)
  IPR022049 FAM69, protein-kinase domain [PF12260] (24-182)